Protein AF-A0A919N4X9-F1 (afdb_monomer)

Sequence (182 aa):
MKIGTPANYYVRAMFSGWDYPPEEAHLHEGCWTVDLNHGMTVAFIDGLDHLGPPWVEASLPPEEDGDLQDPDMVRLLTLLQSTYTVTPNDELAGGVDRFPLPWPTEDRVQGVVFYLTRAEFAPLLDDIKALSETNAGSVQSTVRRDEVLDHPVIRFIEERVLTSRWLTPRDAHVAGLSASGS

Organism: NCBI:txid1223317

Structure (mmCIF, N/CA/C/O backbone):
data_AF-A0A919N4X9-F1
#
_entry.id   AF-A0A919N4X9-F1
#
loop_
_atom_site.group_PDB
_atom_site.id
_atom_site.type_symbol
_atom_site.label_atom_id
_atom_site.label_alt_id
_atom_site.label_comp_id
_atom_site.label_asym_id
_atom_site.label_entity_id
_atom_site.label_seq_id
_atom_site.pdbx_PDB_ins_code
_atom_site.Cartn_x
_atom_site.Cartn_y
_atom_site.Cartn_z
_atom_site.occupancy
_atom_site.B_iso_or_equiv
_atom_site.auth_seq_id
_atom_site.auth_comp_id
_atom_site.auth_asym_id
_atom_site.auth_atom_id
_atom_site.pdbx_PDB_model_num
ATOM 1 N N . MET A 1 1 ? -6.056 5.811 31.343 1.00 34.28 1 MET A N 1
ATOM 2 C CA . MET A 1 1 ? -6.033 5.502 29.900 1.00 34.28 1 MET A CA 1
ATOM 3 C C . MET A 1 1 ? -7.367 5.952 29.325 1.00 34.28 1 MET A C 1
ATOM 5 O O . MET A 1 1 ? -8.376 5.335 29.636 1.00 34.28 1 MET A O 1
ATOM 9 N N . LYS A 1 2 ? -7.422 7.099 28.632 1.00 29.25 2 LYS A N 1
ATOM 10 C CA . LYS A 1 2 ? -8.646 7.496 27.922 1.00 29.25 2 LYS A CA 1
ATOM 11 C C . LYS A 1 2 ? -8.730 6.597 26.694 1.00 29.25 2 LYS A C 1
ATOM 13 O O . LYS A 1 2 ? -7.919 6.738 25.788 1.00 29.25 2 LYS A O 1
ATOM 18 N N . ILE A 1 3 ? -9.647 5.638 26.729 1.00 38.56 3 ILE A N 1
ATOM 19 C CA . ILE A 1 3 ? -10.015 4.834 25.567 1.00 38.56 3 ILE A CA 1
ATOM 20 C C . ILE A 1 3 ? -10.808 5.787 24.670 1.00 38.56 3 ILE A C 1
ATOM 22 O O . ILE A 1 3 ? -12.005 5.976 24.863 1.00 38.56 3 ILE A O 1
ATOM 26 N N . GLY A 1 4 ? -10.108 6.517 23.802 1.00 46.59 4 GLY A N 1
ATOM 27 C CA . GLY A 1 4 ? -10.765 7.225 22.711 1.00 46.59 4 GLY A CA 1
ATOM 28 C C . GLY A 1 4 ? -11.343 6.187 21.757 1.00 46.59 4 GLY A C 1
ATOM 29 O O . GLY A 1 4 ? -10.714 5.156 21.522 1.00 46.59 4 GLY A O 1
ATOM 30 N N . THR A 1 5 ? -12.542 6.429 21.236 1.00 56.00 5 THR A N 1
ATOM 31 C CA . THR A 1 5 ? -13.051 5.647 20.108 1.00 56.00 5 THR A CA 1
ATOM 32 C C . THR A 1 5 ? -12.058 5.808 18.952 1.00 56.00 5 THR A C 1
ATOM 34 O O . THR A 1 5 ? -11.724 6.955 18.636 1.00 56.00 5 THR A O 1
ATOM 37 N N . PRO A 1 6 ? -11.549 4.718 18.347 1.00 66.75 6 PRO A N 1
ATOM 38 C CA . PRO A 1 6 ? -10.706 4.823 17.162 1.00 66.75 6 PRO A CA 1
ATOM 39 C C . PRO A 1 6 ? -11.418 5.643 16.082 1.00 66.75 6 PRO A C 1
ATOM 41 O O . PRO A 1 6 ? -12.645 5.578 15.963 1.00 66.75 6 PRO A O 1
ATOM 44 N N . ALA A 1 7 ? -10.668 6.432 15.315 1.00 81.25 7 ALA A N 1
ATOM 45 C CA . ALA A 1 7 ? -11.245 7.247 14.255 1.00 81.25 7 ALA A CA 1
ATOM 46 C C . ALA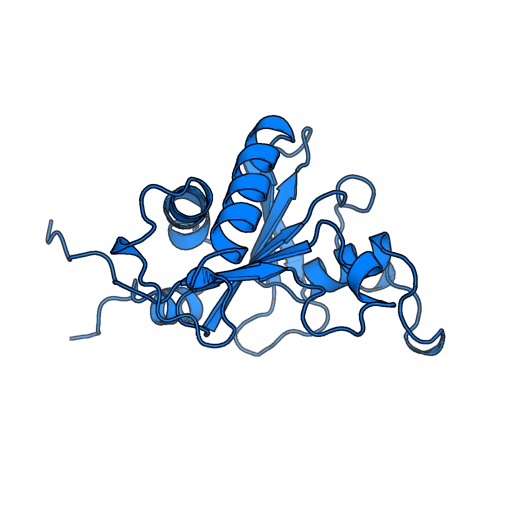 A 1 7 ? -11.994 6.377 13.237 1.00 81.25 7 ALA A C 1
ATOM 48 O O . ALA A 1 7 ? -11.464 5.376 12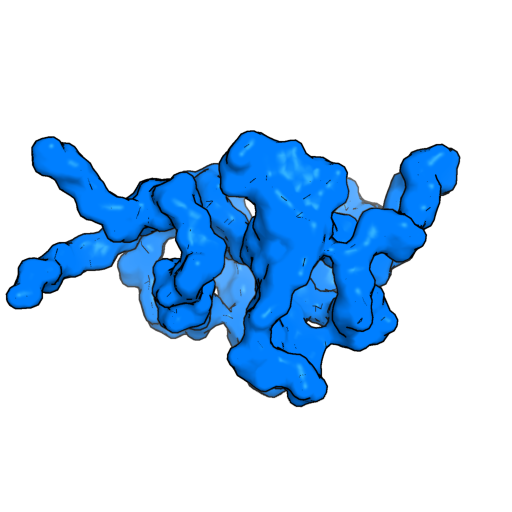.766 1.00 81.25 7 ALA A O 1
ATOM 49 N N . ASN A 1 8 ? -13.223 6.766 12.888 1.00 88.75 8 ASN A N 1
ATOM 50 C CA . ASN A 1 8 ? -14.034 6.044 11.910 1.00 88.75 8 ASN A CA 1
ATOM 51 C C . ASN A 1 8 ? -13.869 6.645 10.501 1.00 88.75 8 ASN A C 1
ATOM 53 O O . ASN A 1 8 ? -14.751 7.344 9.991 1.00 88.75 8 ASN A O 1
ATOM 57 N N . TYR A 1 9 ? -12.689 6.460 9.910 1.00 91.81 9 TYR A N 1
ATOM 58 C CA . TYR A 1 9 ? -12.355 6.968 8.575 1.00 91.81 9 TYR A CA 1
ATOM 59 C C . TYR A 1 9 ? -13.062 6.193 7.452 1.00 91.81 9 TYR A C 1
ATOM 61 O O . TYR A 1 9 ? -13.570 5.096 7.668 1.00 91.81 9 TYR A O 1
ATOM 69 N N . TYR A 1 10 ? -13.104 6.777 6.251 1.00 95.00 10 TYR A N 1
ATOM 70 C CA . TYR A 1 10 ? -13.549 6.072 5.046 1.00 95.00 10 TYR A CA 1
ATOM 71 C C . TYR A 1 10 ? -12.489 5.090 4.552 1.00 95.00 10 TYR A C 1
ATOM 73 O O . TYR A 1 10 ? -11.296 5.368 4.673 1.00 95.00 10 TYR A O 1
ATOM 81 N N . VAL A 1 11 ? -12.932 3.980 3.970 1.00 96.62 11 VAL A N 1
ATOM 82 C CA . VAL A 1 11 ? -12.086 2.943 3.379 1.00 96.62 11 VAL A CA 1
ATOM 83 C C . VAL A 1 11 ? -12.462 2.769 1.916 1.00 96.62 11 VAL A C 1
ATOM 85 O O . VAL A 1 11 ? -13.640 2.622 1.586 1.00 96.62 11 VAL A O 1
ATOM 88 N N . ARG A 1 12 ? -11.463 2.756 1.036 1.00 96.88 12 ARG A N 1
ATOM 89 C CA . ARG A 1 12 ? -11.630 2.405 -0.374 1.00 96.88 12 ARG A CA 1
ATOM 90 C C . ARG A 1 12 ? -10.595 1.359 -0.770 1.00 96.88 12 ARG A C 1
ATOM 92 O O . ARG A 1 12 ? -9.427 1.555 -0.477 1.00 96.88 12 ARG A O 1
ATOM 99 N N . ALA A 1 13 ? -11.007 0.272 -1.410 1.00 97.19 13 ALA A N 1
ATOM 100 C CA . ALA A 1 13 ? -10.132 -0.809 -1.862 1.00 97.19 13 ALA A CA 1
ATOM 101 C C . ALA A 1 13 ? -10.240 -0.930 -3.383 1.00 97.19 13 ALA A C 1
ATOM 103 O O . ALA A 1 13 ? -11.333 -1.172 -3.882 1.00 97.19 13 ALA A O 1
ATOM 104 N N . MET A 1 14 ? -9.152 -0.746 -4.132 1.00 95.56 14 MET A N 1
ATOM 105 C CA . MET A 1 14 ? -9.220 -0.718 -5.597 1.00 95.56 14 MET A CA 1
ATOM 106 C C . MET A 1 14 ? -8.100 -1.499 -6.265 1.00 95.56 14 MET A C 1
ATOM 108 O O . MET A 1 14 ? -6.985 -1.606 -5.753 1.00 95.56 14 MET A O 1
ATOM 112 N N . PHE A 1 15 ? -8.408 -1.983 -7.464 1.00 96.25 15 PHE A N 1
ATOM 113 C CA . PHE A 1 15 ? -7.410 -2.415 -8.425 1.00 96.25 15 PHE A CA 1
ATOM 114 C C . PHE A 1 15 ? -6.704 -1.195 -9.022 1.00 96.25 15 PHE A C 1
ATOM 116 O O . PHE A 1 15 ? -7.370 -0.281 -9.511 1.00 96.25 15 PHE A O 1
ATOM 123 N N . SER A 1 16 ? -5.369 -1.179 -9.029 1.00 92.94 16 SER A N 1
ATOM 124 C CA . SER A 1 16 ? -4.610 -0.035 -9.554 1.00 92.94 16 SER A CA 1
ATOM 125 C C . SER A 1 16 ? -4.788 0.178 -11.060 1.00 92.94 16 SER A C 1
ATOM 127 O O . SER A 1 16 ? -4.633 1.300 -11.528 1.00 92.94 16 SER A O 1
ATOM 129 N N . GLY A 1 17 ? -5.150 -0.864 -11.814 1.00 90.88 17 GLY A N 1
ATOM 130 C CA . GLY A 1 17 ? -5.421 -0.759 -13.251 1.00 90.88 17 GLY A CA 1
ATOM 131 C C . GLY A 1 17 ? -6.805 -0.203 -13.607 1.00 90.88 17 GLY A C 1
ATOM 132 O O . GLY A 1 17 ? -7.110 -0.095 -14.787 1.00 90.88 17 GLY A O 1
ATOM 133 N N . TRP A 1 18 ? -7.659 0.134 -12.629 1.00 87.81 18 TRP A N 1
ATOM 134 C CA . TRP A 1 18 ? -9.026 0.619 -12.885 1.00 87.81 18 TRP A CA 1
ATOM 135 C C . TRP A 1 18 ? -9.079 1.932 -13.685 1.00 87.81 18 TRP A C 1
ATOM 137 O O . TRP A 1 18 ? -9.999 2.129 -14.476 1.00 87.81 18 TRP A O 1
ATOM 147 N N . ASP A 1 19 ? -8.103 2.820 -13.485 1.00 85.88 19 ASP A N 1
ATOM 148 C CA . ASP A 1 19 ? -8.054 4.127 -14.157 1.00 85.88 19 ASP A CA 1
ATOM 149 C C . ASP A 1 19 ? -7.513 4.048 -15.597 1.00 85.88 19 ASP A C 1
ATOM 151 O O . ASP A 1 19 ? -7.511 5.053 -16.312 1.00 85.88 19 ASP A O 1
ATOM 155 N N . TYR A 1 20 ? -7.078 2.864 -16.035 1.00 88.25 20 TYR A N 1
ATOM 156 C CA . TYR A 1 20 ? -6.453 2.648 -17.336 1.00 88.25 20 TYR A CA 1
ATOM 157 C C . TYR A 1 20 ? -7.427 2.009 -18.333 1.00 88.25 20 TYR A C 1
ATOM 159 O O . TYR A 1 20 ? -8.359 1.296 -17.940 1.00 88.25 20 TYR A O 1
ATOM 167 N N . PRO A 1 21 ? -7.222 2.226 -19.645 1.00 89.44 21 PRO A N 1
ATOM 168 C CA . PRO A 1 21 ? -7.937 1.483 -20.672 1.00 89.44 21 PRO A CA 1
ATOM 169 C C . PRO A 1 21 ? -7.806 -0.040 -20.465 1.00 89.44 21 PRO A C 1
ATOM 171 O O . PRO A 1 21 ? -6.763 -0.505 -19.995 1.00 89.44 21 PRO A O 1
ATOM 174 N N . PRO A 1 22 ? -8.817 -0.855 -20.826 1.00 87.31 22 PRO A N 1
ATOM 175 C CA . PRO A 1 22 ? -8.770 -2.310 -20.642 1.00 87.31 22 PRO A CA 1
ATOM 176 C C . PRO A 1 22 ? -7.532 -2.988 -21.247 1.00 87.31 22 PRO A C 1
ATOM 178 O O . PRO A 1 22 ? -7.046 -3.982 -20.709 1.00 87.31 22 PRO A O 1
ATOM 181 N N . GLU A 1 23 ? -7.016 -2.452 -22.352 1.00 88.19 23 GLU A N 1
ATOM 182 C CA . GLU A 1 23 ? -5.792 -2.897 -23.016 1.00 88.19 23 GLU A CA 1
ATOM 183 C C . GLU A 1 23 ? -4.519 -2.681 -22.191 1.00 88.19 23 GLU A C 1
ATOM 185 O O . GLU A 1 23 ? -3.558 -3.404 -22.411 1.00 88.19 23 GLU A O 1
ATOM 190 N N . GLU A 1 24 ? -4.511 -1.768 -21.220 1.00 90.75 24 GLU A N 1
ATOM 191 C CA . GLU A 1 24 ? -3.367 -1.456 -20.347 1.00 90.75 24 GLU A CA 1
ATOM 192 C C . GLU A 1 24 ? -3.585 -1.945 -18.912 1.00 90.75 24 GLU A C 1
ATOM 194 O O . GLU A 1 24 ? -2.628 -2.248 -18.204 1.00 90.75 24 GLU A O 1
ATOM 199 N N . ALA A 1 25 ? -4.842 -2.107 -18.490 1.00 91.88 25 ALA A N 1
ATOM 200 C CA . ALA A 1 25 ? -5.205 -2.535 -17.141 1.00 91.88 25 ALA A CA 1
ATOM 201 C C . ALA A 1 25 ? -4.491 -3.830 -16.704 1.00 91.88 25 ALA A C 1
ATOM 203 O O . ALA A 1 25 ? -4.120 -3.966 -15.539 1.00 91.88 25 ALA A O 1
ATOM 204 N N . HIS A 1 26 ? -4.241 -4.756 -17.637 1.00 93.25 26 HIS A N 1
ATOM 205 C CA . HIS A 1 26 ? -3.529 -6.013 -17.376 1.00 93.25 26 HIS A CA 1
ATOM 206 C C . HIS A 1 26 ? -2.075 -5.818 -16.898 1.00 93.25 26 HIS A C 1
ATOM 208 O O . HIS A 1 26 ? -1.543 -6.661 -16.180 1.00 93.25 26 HIS A O 1
ATOM 214 N N . LEU A 1 27 ? -1.431 -4.695 -17.235 1.00 94.12 27 LEU A N 1
ATOM 215 C CA . LEU A 1 27 ? -0.070 -4.380 -16.788 1.00 94.12 27 LEU A CA 1
ATOM 216 C C . LEU A 1 27 ? -0.005 -4.117 -15.276 1.00 94.12 27 LEU A C 1
ATOM 218 O O . LEU A 1 27 ? 1.041 -4.293 -14.657 1.00 94.12 27 LEU A O 1
ATOM 222 N N . HIS A 1 28 ? -1.133 -3.744 -14.669 1.00 94.69 28 HIS A N 1
ATOM 223 C CA . HIS A 1 28 ? -1.255 -3.490 -13.234 1.00 94.69 28 HIS A CA 1
ATOM 224 C C . HIS A 1 28 ? -1.672 -4.733 -12.439 1.00 94.69 28 HIS A C 1
ATOM 226 O O . HIS A 1 28 ? -1.932 -4.629 -11.240 1.00 94.69 28 HIS A O 1
ATOM 232 N N . GLU A 1 29 ? -1.762 -5.914 -13.062 1.00 93.38 29 GLU A N 1
ATOM 233 C CA . GLU A 1 29 ? -2.095 -7.152 -12.357 1.00 93.38 29 GLU A CA 1
ATOM 234 C C . GLU A 1 29 ? -1.169 -7.382 -11.152 1.00 93.38 29 GLU A C 1
ATOM 236 O O . GLU A 1 29 ? 0.059 -7.380 -11.256 1.00 93.38 29 GLU A O 1
ATOM 241 N N . GLY A 1 30 ? -1.776 -7.596 -9.984 1.00 93.50 30 GLY A N 1
ATOM 242 C CA . GLY A 1 30 ? -1.053 -7.736 -8.718 1.00 93.50 30 GLY A CA 1
ATOM 243 C C . GLY A 1 30 ? -0.820 -6.423 -7.966 1.00 93.50 30 GLY A C 1
ATOM 244 O O . GLY A 1 30 ? -0.372 -6.490 -6.826 1.00 93.50 30 GLY A O 1
ATOM 245 N N . CYS A 1 31 ? -1.183 -5.266 -8.532 1.00 97.38 31 CYS A N 1
ATOM 246 C CA . CYS A 1 31 ? -1.188 -3.971 -7.849 1.00 97.38 31 CYS A CA 1
ATOM 247 C C . CYS A 1 31 ? -2.593 -3.614 -7.355 1.00 97.38 31 CYS A C 1
ATOM 249 O O . CYS A 1 31 ? -3.535 -3.441 -8.136 1.00 97.38 31 CYS A O 1
ATOM 251 N N . TRP A 1 32 ? -2.719 -3.477 -6.041 1.00 98.12 32 TRP A N 1
ATOM 252 C CA . TRP A 1 32 ? -3.953 -3.089 -5.373 1.00 98.12 32 TRP A CA 1
ATOM 253 C C . TRP A 1 32 ? -3.682 -1.992 -4.359 1.00 98.12 32 TRP A C 1
ATOM 255 O O . TRP A 1 32 ? -2.583 -1.886 -3.816 1.00 98.12 32 TRP A O 1
ATOM 265 N N . THR A 1 33 ? -4.688 -1.181 -4.065 1.00 97.62 33 THR A N 1
ATOM 266 C CA . THR A 1 33 ? -4.574 -0.109 -3.080 1.00 97.62 33 THR A CA 1
ATOM 267 C C . THR A 1 33 ? -5.708 -0.154 -2.077 1.00 97.62 33 THR A C 1
ATOM 269 O O . THR A 1 33 ? -6.843 -0.511 -2.394 1.00 97.62 33 THR A O 1
ATOM 272 N N . VAL A 1 34 ? -5.387 0.247 -0.849 1.00 97.69 34 VAL A N 1
ATOM 273 C CA . VAL A 1 34 ? -6.370 0.595 0.172 1.00 97.69 34 VAL A CA 1
ATOM 274 C C . VAL A 1 34 ? -6.156 2.052 0.566 1.00 97.69 34 VAL A C 1
ATOM 276 O O . VAL A 1 34 ? -5.120 2.405 1.133 1.00 97.69 34 VAL A O 1
ATOM 279 N N . ASP A 1 35 ? -7.142 2.895 0.276 1.00 95.69 35 ASP A N 1
ATOM 280 C CA . ASP A 1 35 ? -7.157 4.298 0.667 1.00 95.69 35 ASP A CA 1
ATOM 281 C C . ASP A 1 35 ? -7.927 4.488 1.970 1.00 95.69 35 ASP A C 1
ATOM 283 O O . ASP A 1 35 ? -9.072 4.053 2.121 1.00 95.69 35 ASP A O 1
ATOM 287 N N . LEU A 1 36 ? -7.312 5.216 2.895 1.00 94.69 36 LEU A N 1
ATOM 288 C CA . LEU A 1 36 ? -7.900 5.646 4.151 1.00 94.69 36 LEU A CA 1
ATOM 289 C C . LEU A 1 36 ? -8.201 7.142 4.075 1.00 94.69 36 LEU A C 1
ATOM 291 O O . LEU A 1 36 ? -7.321 7.970 3.812 1.00 94.69 36 LEU A O 1
ATOM 295 N N . ASN A 1 37 ? -9.466 7.488 4.309 1.00 92.06 37 ASN A N 1
ATOM 296 C CA . ASN A 1 37 ? -9.982 8.857 4.307 1.00 92.06 37 ASN A CA 1
ATOM 297 C C . ASN A 1 37 ? -9.589 9.679 3.059 1.00 92.06 37 ASN A C 1
ATOM 299 O O . ASN A 1 37 ? -9.420 10.894 3.145 1.00 92.06 37 ASN A O 1
ATOM 303 N N . HIS A 1 38 ? -9.395 9.009 1.915 1.00 84.69 38 HIS A N 1
ATOM 304 C CA . HIS A 1 38 ? -8.963 9.590 0.634 1.00 84.69 38 HIS A CA 1
ATOM 305 C C . HIS A 1 38 ? -7.636 10.376 0.661 1.00 84.69 38 HIS A C 1
ATOM 307 O O . HIS A 1 38 ? -7.368 11.145 -0.260 1.00 84.69 38 HIS A O 1
ATOM 313 N N . GLY A 1 39 ? -6.809 10.227 1.702 1.00 85.94 39 GLY A N 1
ATOM 314 C CA . GLY A 1 39 ? -5.557 10.987 1.835 1.00 85.94 39 GLY A CA 1
ATOM 315 C C . GLY A 1 39 ? -4.316 10.143 2.126 1.00 85.94 39 GLY A C 1
ATOM 316 O O . GLY A 1 39 ? -3.195 10.595 1.873 1.00 85.94 39 GLY A O 1
ATOM 317 N N . MET A 1 40 ? -4.509 8.929 2.641 1.00 92.38 40 MET A N 1
ATOM 318 C CA . MET A 1 40 ? -3.449 7.962 2.898 1.00 92.38 40 MET A CA 1
ATOM 319 C C . MET A 1 40 ? -3.734 6.712 2.077 1.00 92.38 40 MET A C 1
ATOM 321 O O . MET A 1 40 ? -4.817 6.152 2.187 1.00 92.38 40 MET A O 1
ATOM 325 N N . THR A 1 41 ? -2.753 6.261 1.306 1.00 95.12 41 THR A N 1
ATOM 326 C CA . THR A 1 41 ? -2.863 5.066 0.466 1.00 95.12 41 THR A CA 1
ATOM 327 C C . THR A 1 41 ? -1.828 4.048 0.912 1.00 95.12 41 THR A C 1
ATOM 329 O O . THR A 1 41 ? -0.666 4.396 1.137 1.00 95.12 41 THR A O 1
ATOM 332 N N . VAL A 1 42 ? -2.258 2.796 1.044 1.00 98.19 42 VAL A N 1
ATOM 333 C CA . VAL A 1 42 ? -1.386 1.637 1.242 1.00 98.19 42 VAL A CA 1
ATOM 334 C C . VAL A 1 42 ? -1.468 0.779 -0.013 1.00 98.19 42 VAL A C 1
ATOM 336 O O . VAL A 1 42 ? -2.541 0.271 -0.340 1.00 98.19 42 VAL A O 1
ATOM 339 N N . ALA A 1 43 ? -0.351 0.636 -0.720 1.00 98.38 43 ALA A N 1
ATOM 340 C CA . ALA A 1 43 ? -0.253 -0.235 -1.882 1.00 98.38 43 ALA A CA 1
ATOM 341 C C . ALA A 1 43 ? 0.074 -1.668 -1.449 1.00 98.38 43 ALA A C 1
ATOM 343 O O . ALA A 1 43 ? 0.923 -1.889 -0.588 1.00 98.38 43 ALA A O 1
ATOM 344 N N . PHE A 1 44 ? -0.583 -2.641 -2.064 1.00 98.56 44 PHE A N 1
ATOM 345 C CA . PHE A 1 44 ? -0.323 -4.068 -1.938 1.00 98.56 44 PHE A CA 1
ATOM 346 C C . PHE A 1 44 ? 0.106 -4.557 -3.312 1.00 98.56 44 PHE A C 1
ATOM 348 O O . PHE A 1 44 ? -0.688 -4.534 -4.252 1.00 98.56 44 PHE A O 1
ATOM 355 N N . ILE A 1 45 ? 1.373 -4.939 -3.431 1.00 98.19 45 ILE A N 1
ATOM 356 C CA . ILE A 1 45 ? 1.986 -5.266 -4.716 1.00 98.19 45 ILE A CA 1
ATOM 357 C C . ILE A 1 45 ? 2.577 -6.668 -4.620 1.00 98.19 45 ILE A C 1
ATOM 359 O O . ILE A 1 45 ? 3.428 -6.920 -3.771 1.00 98.19 45 ILE A O 1
ATOM 363 N N . ASP A 1 46 ? 2.111 -7.579 -5.469 1.00 97.19 46 ASP A N 1
ATOM 364 C CA . ASP A 1 46 ? 2.715 -8.905 -5.636 1.00 97.19 46 ASP A CA 1
ATOM 365 C C . ASP A 1 46 ? 3.827 -8.871 -6.696 1.00 97.19 46 ASP A C 1
ATOM 367 O O . ASP A 1 46 ? 3.777 -8.071 -7.628 1.00 97.19 46 ASP A O 1
ATOM 371 N N . GLY A 1 47 ? 4.808 -9.767 -6.578 1.00 93.06 47 GLY A N 1
ATOM 372 C CA . GLY A 1 47 ? 5.835 -9.981 -7.604 1.00 93.06 47 GLY A CA 1
ATOM 373 C C . GLY A 1 47 ? 6.916 -8.899 -7.693 1.00 93.06 47 GLY A C 1
ATOM 374 O O . GLY A 1 47 ? 7.371 -8.595 -8.788 1.00 93.06 47 GLY A O 1
ATOM 375 N N . LEU A 1 48 ? 7.320 -8.298 -6.570 1.00 92.62 48 LEU A N 1
ATOM 376 C CA . LEU A 1 48 ? 8.457 -7.360 -6.516 1.00 92.62 48 LEU A CA 1
ATOM 377 C C . LEU A 1 48 ? 9.760 -7.991 -6.007 1.00 92.62 48 LEU A C 1
ATOM 379 O O . LEU A 1 48 ? 10.801 -7.335 -6.011 1.00 92.62 48 LEU A O 1
ATOM 383 N N . ASP A 1 49 ? 9.721 -9.235 -5.536 1.00 90.25 49 ASP A N 1
ATOM 384 C CA . ASP A 1 49 ? 10.827 -9.891 -4.836 1.00 90.25 49 ASP A CA 1
ATOM 385 C C . ASP A 1 49 ? 12.089 -10.067 -5.691 1.00 90.25 49 ASP A C 1
ATOM 387 O O . ASP A 1 49 ? 13.189 -10.110 -5.146 1.00 90.25 49 ASP A O 1
ATOM 391 N N . HIS A 1 50 ? 11.961 -10.104 -7.019 1.00 90.06 50 HIS A N 1
ATOM 392 C CA . HIS A 1 50 ? 13.099 -10.157 -7.944 1.00 90.06 50 HIS A CA 1
ATOM 393 C C . HIS A 1 50 ? 13.629 -8.784 -8.383 1.00 90.06 50 HIS A C 1
ATOM 395 O O . HIS A 1 50 ? 14.709 -8.725 -8.969 1.00 90.06 50 HIS A O 1
ATOM 401 N N . LEU A 1 51 ? 12.905 -7.691 -8.115 1.00 91.00 51 LEU A N 1
ATOM 402 C CA . LEU A 1 51 ? 13.276 -6.330 -8.537 1.00 91.00 51 LEU A CA 1
ATOM 403 C C . LEU A 1 51 ? 14.029 -5.539 -7.462 1.00 91.00 51 LEU A C 1
ATOM 405 O O . LEU A 1 51 ? 14.574 -4.472 -7.747 1.00 91.00 51 LEU A O 1
ATOM 409 N N . GLY A 1 52 ? 14.072 -6.036 -6.229 1.00 87.12 52 GLY A N 1
ATOM 410 C CA . GLY A 1 52 ? 14.788 -5.382 -5.147 1.00 87.12 52 GLY A CA 1
ATOM 411 C C . GLY A 1 52 ? 14.566 -6.034 -3.781 1.00 87.12 52 GLY A C 1
ATOM 412 O O . GLY A 1 52 ? 13.962 -7.104 -3.690 1.00 87.12 52 GLY A O 1
ATOM 413 N N . PRO A 1 53 ? 15.047 -5.387 -2.701 1.00 90.94 53 PRO A N 1
ATOM 414 C CA . PRO A 1 53 ? 15.759 -4.0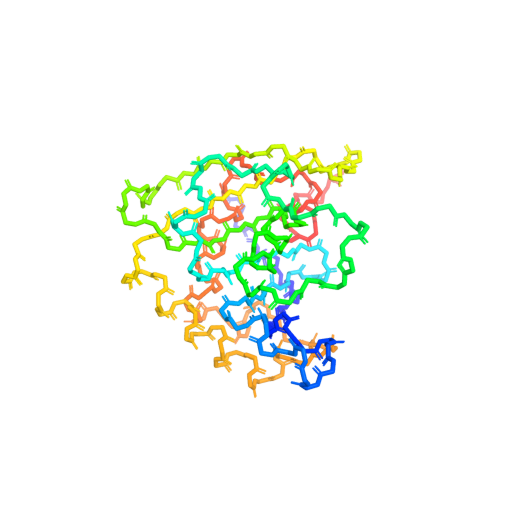99 -2.688 1.00 90.94 53 PRO A CA 1
ATOM 415 C C . PRO A 1 53 ? 17.144 -4.147 -3.384 1.00 90.94 53 PRO A C 1
ATOM 417 O O . PRO A 1 53 ? 17.729 -5.225 -3.487 1.00 90.94 53 PRO A O 1
ATOM 420 N N . PRO A 1 54 ? 17.718 -3.001 -3.825 1.00 92.00 54 PRO A N 1
ATOM 421 C CA . PRO A 1 54 ? 17.268 -1.624 -3.587 1.00 92.00 54 PRO A CA 1
ATOM 422 C C . PRO A 1 54 ? 16.188 -1.130 -4.565 1.00 92.00 54 PRO A C 1
ATOM 424 O O . PRO A 1 54 ? 16.268 -1.361 -5.765 1.00 92.00 54 PRO A O 1
ATOM 427 N N . TRP A 1 55 ? 15.222 -0.367 -4.044 1.00 93.69 55 TRP A N 1
ATOM 428 C CA . TRP A 1 55 ? 14.172 0.296 -4.828 1.00 93.69 55 TRP A CA 1
ATOM 429 C C . TRP A 1 55 ? 14.669 1.661 -5.315 1.00 93.69 55 TRP A C 1
ATOM 431 O O . TRP A 1 55 ? 14.836 2.577 -4.507 1.00 93.69 55 TRP A O 1
ATOM 441 N N . VAL A 1 56 ? 14.956 1.795 -6.611 1.00 91.88 56 VAL A N 1
ATOM 442 C CA . VAL A 1 56 ? 15.533 3.020 -7.186 1.00 91.88 56 VAL A CA 1
ATOM 443 C C . VAL A 1 56 ? 14.919 3.354 -8.542 1.00 91.88 56 VAL A C 1
ATOM 445 O O . VAL A 1 56 ? 14.645 2.464 -9.339 1.00 91.88 56 VAL A O 1
ATOM 448 N N . GLU A 1 57 ? 14.766 4.651 -8.819 1.00 91.62 57 GLU A N 1
ATOM 449 C CA . GLU A 1 57 ? 14.287 5.174 -10.111 1.00 91.62 57 GLU A CA 1
ATOM 450 C C . GLU A 1 57 ? 15.150 4.709 -11.284 1.00 91.62 57 GLU A C 1
ATOM 452 O O . GLU A 1 57 ? 14.631 4.416 -12.348 1.00 91.62 57 GLU A O 1
ATOM 457 N N . ALA A 1 58 ? 16.462 4.569 -11.075 1.00 91.00 58 ALA A N 1
ATOM 458 C CA . ALA A 1 58 ? 17.395 4.138 -12.117 1.00 91.00 58 ALA A CA 1
ATOM 459 C C . ALA A 1 58 ? 17.143 2.705 -12.630 1.00 91.00 58 ALA A C 1
ATOM 461 O O . ALA A 1 58 ? 17.759 2.302 -13.614 1.00 91.00 58 ALA A O 1
ATOM 462 N N . SER A 1 59 ? 16.284 1.935 -11.953 1.00 90.31 59 SER A N 1
ATOM 463 C CA . SER A 1 59 ? 15.822 0.624 -12.415 1.00 90.31 59 SER A CA 1
ATOM 464 C C . SER A 1 59 ? 14.619 0.712 -13.364 1.00 90.31 59 SER A C 1
ATOM 466 O O . SER A 1 59 ? 14.269 -0.301 -13.959 1.00 90.31 59 SER A O 1
ATOM 468 N N . LEU A 1 60 ? 13.986 1.883 -13.505 1.00 90.31 60 LEU A N 1
ATOM 469 C CA . LEU A 1 60 ? 12.950 2.131 -14.508 1.00 90.31 60 LEU A CA 1
ATOM 470 C C . LEU A 1 60 ? 13.589 2.443 -15.871 1.00 90.31 60 LEU A C 1
ATOM 472 O O . LEU A 1 60 ? 14.690 3.006 -15.920 1.00 90.31 60 LEU A O 1
ATOM 476 N N . PRO A 1 61 ? 12.918 2.109 -16.988 1.00 86.75 61 PRO A N 1
ATOM 477 C CA . PRO A 1 61 ? 13.353 2.568 -18.299 1.00 86.75 61 PRO A CA 1
ATOM 478 C C . PRO A 1 61 ? 13.283 4.107 -18.383 1.00 86.75 61 PRO A C 1
ATOM 480 O O . PRO A 1 61 ? 12.462 4.724 -17.697 1.00 86.75 61 PRO A O 1
ATOM 483 N N . PRO A 1 62 ? 14.132 4.741 -19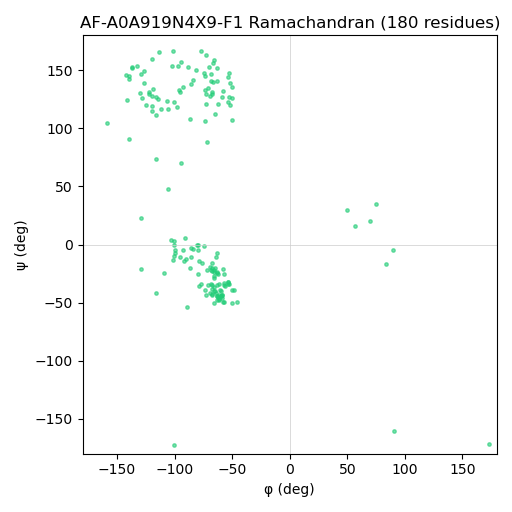.210 1.00 83.19 62 PRO A N 1
ATOM 484 C CA . PRO A 1 62 ? 14.039 6.169 -19.499 1.00 83.19 62 PRO A CA 1
ATOM 485 C C . PRO A 1 62 ? 12.627 6.582 -19.938 1.00 83.19 62 PRO A C 1
ATOM 487 O O . PRO A 1 62 ? 12.020 5.912 -20.766 1.00 83.19 62 PRO A O 1
ATOM 490 N N . GLU A 1 63 ? 12.136 7.732 -19.464 1.00 75.19 63 GLU A N 1
ATOM 491 C CA . GLU A 1 63 ? 10.817 8.268 -19.864 1.00 75.19 63 GLU A CA 1
ATOM 492 C C . GLU A 1 63 ? 10.687 8.474 -21.388 1.00 75.19 63 GLU A C 1
ATOM 494 O O . GLU A 1 63 ? 9.589 8.443 -21.940 1.00 75.19 63 GLU A O 1
ATOM 499 N N . GLU A 1 64 ? 11.812 8.669 -22.085 1.00 75.12 64 GLU A N 1
ATOM 500 C CA . GLU A 1 64 ? 11.866 8.842 -23.542 1.00 75.12 64 GLU A CA 1
ATOM 501 C C . GLU A 1 64 ? 11.488 7.568 -24.324 1.00 75.12 64 GLU A C 1
ATOM 503 O O . GLU A 1 64 ? 11.167 7.664 -25.511 1.00 75.12 64 GLU A O 1
ATOM 508 N N . ASP A 1 65 ? 11.478 6.398 -23.673 1.00 74.19 65 ASP A N 1
ATOM 509 C CA . ASP A 1 65 ? 11.153 5.108 -24.295 1.00 74.19 65 ASP A CA 1
ATOM 510 C C . ASP A 1 65 ? 9.633 4.871 -24.450 1.00 74.19 65 ASP A C 1
ATOM 512 O O . ASP A 1 65 ? 9.218 3.867 -25.036 1.00 74.19 65 ASP A O 1
ATOM 516 N N . GLY A 1 66 ? 8.799 5.823 -24.009 1.00 73.62 66 GLY A N 1
ATOM 517 C CA . GLY A 1 66 ? 7.341 5.788 -24.144 1.00 73.62 66 GLY A CA 1
ATOM 518 C C . GLY A 1 66 ? 6.627 5.135 -22.958 1.00 73.62 66 GLY A C 1
ATOM 519 O O . GLY A 1 66 ? 7.168 5.048 -21.857 1.00 73.62 66 GLY A O 1
ATOM 520 N N . ASP A 1 67 ? 5.377 4.714 -23.175 1.00 77.88 67 ASP A N 1
ATOM 521 C CA . ASP A 1 67 ? 4.540 4.130 -22.121 1.00 77.88 67 ASP A CA 1
ATOM 522 C C . ASP A 1 67 ? 5.136 2.816 -21.591 1.00 77.88 67 ASP A C 1
ATOM 524 O O . ASP A 1 67 ? 5.621 1.980 -22.359 1.00 77.88 67 ASP A O 1
ATOM 528 N N . LEU A 1 68 ? 5.061 2.597 -20.275 1.00 85.19 68 LEU A N 1
ATOM 529 C CA . LEU A 1 68 ? 5.524 1.356 -19.652 1.00 85.19 68 LEU A CA 1
ATOM 530 C C . LEU A 1 68 ? 4.666 0.175 -20.118 1.00 85.19 68 LEU A C 1
ATOM 532 O O . LEU A 1 68 ? 3.505 0.073 -19.748 1.00 85.19 68 LEU A O 1
ATOM 536 N N . GLN A 1 69 ? 5.258 -0.737 -20.892 1.00 89.31 69 GLN A N 1
ATOM 537 C CA . GLN A 1 69 ? 4.604 -1.962 -21.386 1.00 89.31 69 GLN A CA 1
ATOM 538 C C . GLN A 1 69 ? 5.034 -3.229 -20.624 1.00 89.31 69 GLN A C 1
ATOM 540 O O . GLN A 1 69 ? 4.652 -4.339 -20.993 1.00 89.31 69 GLN A O 1
ATOM 545 N N . ASP A 1 70 ? 5.858 -3.081 -19.585 1.00 92.06 70 ASP A N 1
ATOM 546 C CA . ASP A 1 70 ? 6.333 -4.182 -18.748 1.00 92.06 70 ASP A CA 1
ATOM 547 C C . ASP A 1 70 ? 5.609 -4.159 -17.387 1.00 92.06 70 ASP A C 1
ATOM 549 O O . ASP 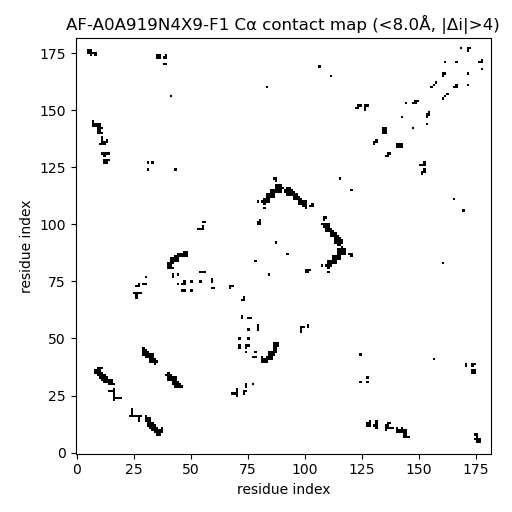A 1 70 ? 5.789 -3.196 -16.629 1.00 92.06 70 ASP A O 1
ATOM 553 N N . PRO A 1 71 ? 4.822 -5.200 -17.040 1.00 94.38 71 PRO A N 1
ATOM 554 C CA . PRO A 1 71 ? 4.155 -5.302 -15.743 1.00 94.38 71 PRO A CA 1
ATOM 555 C C . PRO A 1 71 ? 5.101 -5.159 -14.545 1.00 94.38 71 PRO A C 1
ATOM 557 O O . PRO A 1 71 ? 4.727 -4.587 -13.522 1.00 94.38 71 PRO A O 1
ATOM 560 N N . ASP A 1 72 ? 6.341 -5.639 -14.655 1.00 94.12 72 ASP A N 1
ATOM 561 C CA . ASP A 1 72 ? 7.324 -5.529 -13.577 1.00 94.12 72 ASP A CA 1
ATOM 562 C C . ASP A 1 72 ? 7.742 -4.072 -13.353 1.00 94.12 72 ASP A C 1
ATOM 564 O O . ASP A 1 72 ? 7.855 -3.613 -12.212 1.00 94.12 72 ASP A O 1
ATOM 568 N N . MET A 1 73 ? 7.888 -3.302 -14.432 1.00 94.38 73 MET A N 1
ATOM 569 C CA . MET A 1 73 ? 8.187 -1.872 -14.341 1.00 94.38 73 MET A CA 1
ATOM 570 C C . MET A 1 73 ? 6.994 -1.077 -13.821 1.00 94.38 73 MET A C 1
ATOM 572 O O . MET A 1 73 ? 7.179 -0.143 -13.045 1.00 94.38 73 MET A O 1
ATOM 576 N N . VAL A 1 74 ? 5.768 -1.478 -14.163 1.00 94.62 74 VAL A N 1
ATOM 577 C CA . VAL A 1 74 ? 4.547 -0.883 -13.603 1.00 94.62 74 VAL A CA 1
ATOM 578 C C . VAL A 1 74 ? 4.445 -1.133 -12.096 1.00 94.62 74 VAL A C 1
ATOM 580 O O . VAL A 1 74 ? 4.127 -0.211 -11.337 1.00 94.62 74 VAL A O 1
ATOM 583 N N . ARG A 1 75 ? 4.768 -2.342 -11.624 1.00 96.25 75 ARG A N 1
ATOM 584 C CA . ARG A 1 75 ? 4.837 -2.660 -10.186 1.00 96.25 75 ARG A CA 1
ATOM 585 C C . ARG A 1 75 ? 5.894 -1.822 -9.476 1.00 96.25 75 ARG A C 1
ATOM 587 O O . ARG A 1 75 ? 5.608 -1.238 -8.429 1.00 96.25 75 ARG A O 1
ATOM 594 N N . LEU A 1 76 ? 7.094 -1.721 -10.051 1.00 95.88 76 LEU A N 1
ATOM 595 C CA . LEU A 1 76 ? 8.166 -0.898 -9.496 1.00 95.88 76 LEU A CA 1
ATOM 596 C C . LEU A 1 76 ? 7.770 0.584 -9.451 1.00 95.88 76 LEU A C 1
ATOM 598 O O . LEU A 1 76 ? 7.945 1.223 -8.416 1.00 95.88 76 LEU A O 1
ATOM 602 N N . LEU A 1 77 ? 7.182 1.121 -10.524 1.00 95.00 77 LEU A N 1
ATOM 603 C CA . LEU A 1 77 ? 6.682 2.495 -10.559 1.00 95.00 77 LEU A CA 1
ATOM 604 C C . LEU A 1 77 ? 5.615 2.722 -9.479 1.00 95.00 77 LEU A C 1
ATOM 606 O O . LEU A 1 77 ? 5.687 3.703 -8.741 1.00 95.00 77 LEU A O 1
ATOM 610 N N . THR A 1 78 ? 4.675 1.783 -9.330 1.00 95.44 78 THR A N 1
ATOM 611 C CA . THR A 1 78 ? 3.631 1.836 -8.294 1.00 95.44 78 THR A CA 1
ATOM 612 C C . THR A 1 78 ? 4.253 1.887 -6.895 1.00 95.44 78 THR A C 1
ATOM 614 O O . THR A 1 78 ? 3.838 2.702 -6.067 1.00 95.44 78 THR A O 1
ATOM 617 N N . LEU A 1 79 ? 5.287 1.079 -6.627 1.00 96.31 79 LEU A N 1
ATOM 618 C CA . LEU A 1 79 ? 6.041 1.145 -5.372 1.00 96.31 79 LEU A CA 1
ATOM 619 C C . LEU A 1 79 ? 6.709 2.513 -5.199 1.00 96.31 79 LEU A C 1
ATOM 621 O O . LEU A 1 79 ? 6.583 3.108 -4.133 1.00 96.31 79 LEU A O 1
ATOM 625 N N . LEU A 1 80 ? 7.391 3.021 -6.228 1.00 95.69 80 LEU A N 1
ATOM 626 C CA . LEU A 1 80 ? 8.146 4.278 -6.171 1.00 95.69 80 LEU A CA 1
ATOM 627 C C . LEU A 1 80 ? 7.259 5.522 -6.005 1.00 95.69 80 LEU A C 1
ATOM 629 O O . LEU A 1 80 ? 7.743 6.555 -5.548 1.00 95.69 80 LEU A O 1
ATOM 633 N N . GLN A 1 81 ? 5.971 5.421 -6.333 1.00 93.88 81 GLN A N 1
ATOM 634 C CA . GLN A 1 81 ? 4.965 6.463 -6.107 1.00 93.88 81 GLN A CA 1
ATOM 635 C C . GLN A 1 81 ? 4.238 6.319 -4.758 1.00 93.88 81 GLN A C 1
ATOM 637 O O . GLN A 1 81 ? 3.573 7.254 -4.301 1.00 93.88 81 GLN A O 1
ATOM 642 N N . SER A 1 82 ? 4.356 5.166 -4.097 1.00 94.31 82 SER A N 1
ATOM 643 C CA . SER A 1 82 ? 3.605 4.845 -2.884 1.00 94.31 82 SER A CA 1
ATOM 644 C C . SER A 1 82 ? 4.367 5.218 -1.614 1.00 94.31 82 SER A C 1
ATOM 646 O O . SER A 1 82 ? 5.549 4.925 -1.446 1.00 94.31 82 SER A O 1
ATOM 648 N N . THR A 1 83 ? 3.671 5.843 -0.660 1.00 95.00 83 THR A N 1
ATOM 649 C CA . THR A 1 83 ? 4.253 6.156 0.660 1.00 95.00 83 THR A CA 1
ATOM 650 C C . THR A 1 83 ? 4.385 4.906 1.529 1.00 95.00 83 THR A C 1
ATOM 652 O O . THR A 1 83 ? 5.387 4.743 2.223 1.00 95.00 83 THR A O 1
ATOM 655 N N . TYR A 1 84 ? 3.397 4.011 1.469 1.00 97.81 84 TYR A N 1
ATOM 656 C CA . TYR A 1 84 ? 3.399 2.738 2.182 1.00 97.81 84 TYR A CA 1
ATOM 657 C C . TYR A 1 84 ? 3.090 1.617 1.198 1.00 97.81 84 TYR A C 1
ATOM 659 O O . TYR A 1 84 ? 2.053 1.645 0.536 1.00 97.81 84 TYR A O 1
ATOM 667 N N . THR A 1 85 ? 3.966 0.623 1.156 1.00 98.38 85 THR A N 1
ATOM 668 C CA . THR A 1 85 ? 3.839 -0.547 0.291 1.00 98.38 85 THR A CA 1
ATOM 669 C C . THR A 1 85 ? 3.942 -1.813 1.124 1.00 98.38 85 THR A C 1
ATOM 671 O O . THR A 1 85 ? 4.774 -1.914 2.024 1.00 98.38 85 THR A O 1
ATOM 674 N N . VAL A 1 86 ? 3.109 -2.795 0.820 1.00 98.56 86 VAL A N 1
ATOM 675 C CA . VAL A 1 86 ? 3.144 -4.145 1.373 1.00 98.56 86 VAL A CA 1
ATOM 676 C C . VAL A 1 86 ? 3.440 -5.084 0.217 1.00 98.56 86 VAL A C 1
ATOM 678 O O . VAL A 1 86 ? 2.756 -5.038 -0.803 1.00 98.56 86 VAL A O 1
ATOM 681 N N . THR A 1 87 ? 4.460 -5.921 0.364 1.00 98.19 87 THR A N 1
ATOM 682 C CA . THR A 1 87 ? 4.872 -6.863 -0.684 1.00 98.19 87 THR A CA 1
ATOM 683 C C . THR A 1 87 ? 5.302 -8.186 -0.062 1.00 98.19 87 THR A C 1
ATOM 685 O O . THR A 1 87 ? 5.884 -8.187 1.032 1.00 98.19 87 THR A O 1
ATOM 688 N N . PRO A 1 88 ? 5.055 -9.327 -0.725 1.00 97.88 88 PRO A N 1
ATOM 689 C CA . PRO A 1 88 ? 5.655 -10.575 -0.307 1.00 97.88 88 PRO A CA 1
ATOM 690 C C . PRO A 1 88 ? 7.160 -10.569 -0.605 1.00 97.88 88 PRO A C 1
ATOM 692 O O . PRO A 1 88 ? 7.591 -10.168 -1.684 1.00 97.88 88 PRO A O 1
ATOM 695 N N . ASN A 1 89 ? 7.954 -11.016 0.361 1.00 97.75 89 ASN A N 1
ATOM 696 C CA . ASN A 1 89 ? 9.362 -11.367 0.225 1.00 97.75 89 ASN A CA 1
ATOM 697 C C . ASN A 1 89 ? 9.707 -12.305 1.393 1.00 97.75 89 ASN A C 1
ATOM 699 O O . ASN A 1 89 ? 9.812 -11.855 2.534 1.00 97.75 89 ASN A O 1
ATOM 703 N N . ASP A 1 90 ? 9.848 -13.607 1.126 1.00 96.69 90 ASP A N 1
ATOM 704 C CA . ASP A 1 90 ? 10.023 -14.616 2.182 1.00 96.69 90 ASP A CA 1
ATOM 705 C C . ASP A 1 90 ? 11.346 -14.448 2.955 1.00 96.69 90 ASP A C 1
ATOM 707 O O . ASP A 1 90 ? 11.421 -14.806 4.130 1.00 96.69 90 ASP A O 1
ATOM 711 N N . GLU A 1 91 ? 12.379 -13.871 2.332 1.00 96.25 91 GLU A N 1
ATOM 712 C CA . GLU A 1 91 ? 13.683 -13.639 2.968 1.00 96.25 91 GLU A CA 1
ATOM 713 C C . GLU A 1 91 ? 13.667 -12.434 3.919 1.00 96.25 91 GLU A C 1
ATOM 715 O O . GLU A 1 91 ? 14.341 -12.443 4.951 1.00 96.25 91 GLU A O 1
ATOM 720 N N . LEU A 1 92 ? 12.886 -11.402 3.586 1.00 97.12 92 LEU A N 1
ATOM 721 C CA . LEU A 1 92 ? 12.774 -10.157 4.355 1.00 97.12 92 LEU A CA 1
ATOM 722 C C . LEU A 1 92 ? 11.520 -10.098 5.239 1.00 97.12 92 LEU A C 1
ATOM 724 O O . LEU A 1 92 ? 11.311 -9.104 5.942 1.00 97.12 92 LEU A O 1
ATOM 728 N N . ALA A 1 93 ? 10.689 -11.143 5.215 1.00 97.56 93 ALA A N 1
ATOM 729 C CA . ALA A 1 93 ? 9.400 -11.203 5.889 1.00 97.56 93 ALA A CA 1
ATOM 730 C C . ALA A 1 93 ? 9.471 -10.786 7.369 1.00 97.56 93 ALA A C 1
ATOM 732 O O . ALA A 1 93 ? 10.365 -11.165 8.127 1.00 97.56 93 ALA A O 1
ATOM 733 N N . GLY A 1 94 ? 8.503 -9.969 7.788 1.00 96.75 94 GLY A N 1
ATOM 734 C CA . GLY A 1 94 ? 8.446 -9.365 9.121 1.00 96.75 94 GLY A CA 1
ATOM 735 C C . GLY A 1 94 ? 9.277 -8.084 9.264 1.00 96.75 94 GLY A C 1
ATOM 736 O O . GLY A 1 94 ? 9.034 -7.315 10.203 1.00 96.75 94 GLY A O 1
ATOM 737 N N . GLY A 1 95 ? 10.200 -7.835 8.332 1.00 97.25 95 GLY A N 1
ATOM 738 C CA . GLY A 1 95 ? 11.009 -6.628 8.232 1.00 97.25 95 GLY A CA 1
ATOM 739 C C . GLY A 1 95 ? 10.258 -5.423 7.663 1.00 97.25 95 GLY A C 1
ATOM 740 O O . GLY A 1 95 ? 9.161 -5.530 7.108 1.00 97.25 95 GLY A O 1
ATOM 741 N N . VAL A 1 96 ? 10.874 -4.250 7.827 1.00 97.62 96 VAL A N 1
ATOM 742 C CA . VAL A 1 96 ? 10.397 -2.982 7.267 1.00 97.62 96 VAL A CA 1
ATOM 743 C C . VAL A 1 96 ? 11.592 -2.164 6.797 1.00 97.62 96 VAL A C 1
ATOM 745 O O . VAL A 1 96 ? 12.461 -1.845 7.613 1.00 97.62 96 VAL A O 1
ATOM 748 N N . ASP A 1 97 ? 11.583 -1.769 5.528 1.00 96.38 97 ASP A N 1
ATOM 749 C CA . ASP A 1 97 ? 12.608 -0.917 4.924 1.00 96.38 97 ASP A CA 1
ATOM 750 C C . ASP A 1 97 ? 12.059 0.452 4.529 1.00 96.38 97 ASP A C 1
ATOM 752 O O . ASP A 1 97 ? 10.851 0.687 4.472 1.00 96.38 97 ASP A O 1
ATOM 756 N N . ARG A 1 98 ? 12.985 1.371 4.251 1.00 95.88 98 ARG A N 1
ATOM 757 C CA . ARG A 1 98 ? 12.693 2.674 3.657 1.00 95.88 98 ARG A CA 1
ATOM 758 C C . ARG A 1 98 ? 13.541 2.882 2.420 1.00 95.88 98 ARG A C 1
ATOM 760 O O . ARG A 1 98 ? 14.693 2.456 2.387 1.00 95.88 98 ARG A O 1
ATOM 767 N N . PHE A 1 99 ? 13.003 3.621 1.467 1.00 94.94 99 PHE A N 1
ATOM 768 C CA . PHE A 1 99 ? 13.708 4.017 0.255 1.00 94.94 99 PHE A CA 1
ATOM 769 C C . PHE A 1 99 ? 13.427 5.494 -0.053 1.00 94.94 99 PHE A C 1
ATOM 771 O O . PHE A 1 99 ? 12.401 6.024 0.382 1.00 94.94 99 PHE A O 1
ATOM 778 N N . PRO A 1 100 ? 14.350 6.200 -0.725 1.00 94.19 100 PRO A N 1
ATOM 779 C CA . PRO A 1 100 ? 14.092 7.561 -1.180 1.00 94.19 100 PRO A CA 1
ATOM 780 C C . PRO A 1 100 ? 13.021 7.546 -2.275 1.00 94.19 100 PRO A C 1
ATOM 782 O O . PRO A 1 100 ? 13.125 6.770 -3.222 1.00 94.19 100 PRO A O 1
ATOM 785 N N . LEU A 1 101 ? 12.006 8.404 -2.153 1.00 94.12 101 LEU A N 1
ATOM 786 C CA . LEU A 1 101 ? 11.046 8.592 -3.242 1.00 94.12 101 LEU A CA 1
ATOM 787 C C . LEU A 1 101 ? 11.723 9.388 -4.367 1.00 94.12 101 LEU A C 1
ATOM 789 O O . LEU A 1 101 ? 12.343 10.410 -4.060 1.00 94.12 101 LEU A O 1
ATOM 793 N N . PRO A 1 102 ? 11.599 8.968 -5.639 1.00 91.56 102 PRO A N 1
ATOM 794 C CA . PRO A 1 102 ? 12.157 9.715 -6.770 1.00 91.56 102 PRO A CA 1
ATOM 795 C C . PRO A 1 102 ? 11.533 11.105 -6.926 1.00 91.56 102 PRO A C 1
ATOM 797 O O . PRO A 1 102 ? 12.219 12.081 -7.223 1.00 91.56 102 PRO A O 1
ATOM 800 N N . TRP A 1 103 ? 10.236 11.208 -6.621 1.00 90.62 103 TRP A N 1
ATOM 801 C CA . TRP A 1 103 ? 9.459 12.446 -6.686 1.00 90.62 103 TRP A CA 1
ATOM 802 C C . TRP A 1 103 ? 8.973 12.847 -5.286 1.00 90.62 103 TRP A C 1
ATOM 804 O O . TRP A 1 103 ? 7.800 12.655 -4.954 1.00 90.62 103 TRP A O 1
ATOM 814 N N . PRO A 1 104 ? 9.867 13.352 -4.416 1.00 87.94 104 PRO A N 1
ATOM 815 C CA . PRO A 1 104 ? 9.507 13.668 -3.046 1.00 87.94 104 PRO A CA 1
ATOM 816 C C . PRO A 1 104 ? 8.640 14.930 -2.969 1.00 87.94 104 PRO A C 1
ATOM 818 O O . PRO A 1 104 ? 8.863 15.906 -3.687 1.00 87.94 104 PRO A O 1
ATOM 821 N N . THR A 1 105 ? 7.698 14.950 -2.031 1.00 84.69 105 THR A N 1
ATOM 822 C CA . THR A 1 105 ? 7.001 16.172 -1.601 1.00 84.69 105 THR A CA 1
ATOM 823 C C . THR A 1 105 ? 7.591 16.673 -0.281 1.00 84.69 105 THR A C 1
ATOM 825 O O . THR A 1 105 ? 8.327 15.948 0.392 1.00 84.69 105 THR A O 1
ATOM 828 N N . GLU A 1 106 ? 7.272 17.909 0.125 1.00 80.44 106 GLU A N 1
ATOM 829 C CA . GLU A 1 106 ? 7.765 18.489 1.392 1.00 80.44 106 GLU A CA 1
ATOM 830 C C . GLU A 1 106 ? 7.479 17.593 2.611 1.00 80.44 106 GLU A C 1
ATOM 832 O O . GLU A 1 106 ? 8.254 17.547 3.564 1.00 80.44 106 GLU A O 1
ATOM 837 N N . ASP A 1 107 ? 6.372 16.857 2.564 1.00 78.31 107 ASP A N 1
ATOM 838 C CA . ASP A 1 107 ? 5.884 15.964 3.606 1.00 78.31 107 ASP A CA 1
ATOM 839 C C . ASP A 1 107 ? 6.182 14.475 3.349 1.00 78.31 107 ASP A C 1
ATOM 841 O O . ASP A 1 107 ? 5.983 13.658 4.252 1.00 78.31 107 ASP A O 1
ATOM 845 N N . ARG A 1 108 ? 6.663 14.101 2.153 1.00 83.75 108 ARG A N 1
ATOM 846 C CA . ARG A 1 108 ? 6.921 12.706 1.753 1.00 83.75 108 ARG A CA 1
ATOM 847 C C . ARG A 1 108 ? 8.223 12.599 0.968 1.00 83.75 108 ARG A C 1
ATOM 849 O O . ARG A 1 108 ? 8.251 12.696 -0.252 1.00 83.75 108 ARG A O 1
ATOM 856 N N . VAL A 1 109 ? 9.313 12.353 1.690 1.00 88.25 109 VAL A N 1
ATOM 857 C CA . VAL A 1 109 ? 10.661 12.181 1.112 1.00 88.25 109 VAL A CA 1
ATOM 858 C C . VAL A 1 109 ? 11.102 10.717 1.011 1.00 88.25 109 VAL A C 1
ATOM 860 O O . VAL A 1 109 ? 12.106 10.406 0.372 1.00 88.25 109 VAL A O 1
ATOM 863 N N . GLN A 1 110 ? 10.381 9.811 1.673 1.00 93.25 110 GLN A N 1
ATOM 864 C CA . GLN A 1 110 ? 10.702 8.388 1.737 1.00 93.25 110 GLN A CA 1
ATOM 865 C C . GLN A 1 110 ? 9.439 7.547 1.619 1.00 93.25 110 GLN A C 1
ATOM 867 O O . GLN A 1 110 ? 8.407 7.899 2.190 1.00 93.25 110 GLN A O 1
ATOM 872 N N . GLY A 1 111 ? 9.561 6.422 0.922 1.00 96.19 111 GLY A N 1
ATOM 873 C CA . GLY A 1 111 ? 8.582 5.350 0.943 1.00 96.19 111 GLY A CA 1
ATOM 874 C C . GLY A 1 111 ? 8.970 4.301 1.979 1.00 96.19 111 GLY A C 1
ATOM 875 O O . GLY A 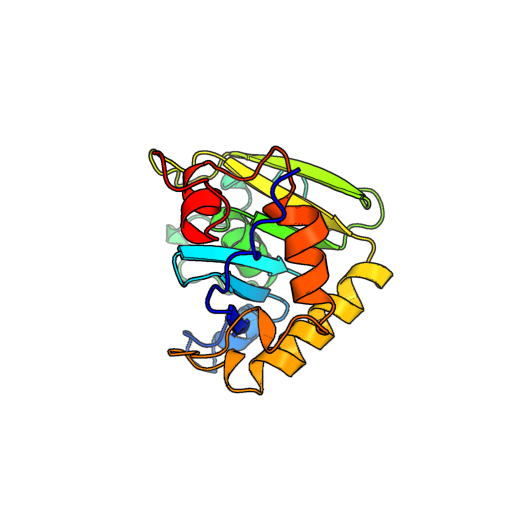1 111 ? 10.138 4.185 2.372 1.00 96.19 111 GLY A O 1
ATOM 876 N N . VAL A 1 112 ? 7.978 3.550 2.444 1.00 97.75 112 VAL A N 1
ATOM 877 C CA . VAL A 1 112 ? 8.114 2.495 3.452 1.00 97.75 112 VAL A CA 1
ATOM 878 C C . VAL A 1 112 ? 7.606 1.191 2.856 1.00 97.75 112 VAL A C 1
ATOM 880 O O . VAL A 1 112 ? 6.488 1.150 2.348 1.00 97.75 112 VAL A O 1
ATOM 883 N N . VAL A 1 113 ? 8.395 0.121 2.954 1.00 98.25 113 VAL A N 1
ATOM 884 C CA . VAL A 1 113 ? 8.002 -1.214 2.482 1.00 98.25 113 VAL A CA 1
ATOM 885 C C . VAL A 1 113 ? 7.892 -2.163 3.665 1.00 98.25 113 VAL A C 1
ATOM 887 O O . VAL A 1 113 ? 8.840 -2.308 4.436 1.00 98.25 113 VAL A O 1
ATOM 890 N N . PHE A 1 114 ? 6.738 -2.806 3.807 1.00 98.44 114 PHE A N 1
ATOM 891 C CA . PHE A 1 114 ? 6.477 -3.870 4.768 1.00 98.44 114 PHE A CA 1
ATOM 892 C C . PHE A 1 114 ? 6.552 -5.213 4.047 1.00 98.44 114 PHE A C 1
ATOM 894 O O . PHE A 1 114 ? 5.806 -5.449 3.095 1.00 98.44 114 PHE A O 1
ATOM 901 N N . TYR A 1 115 ? 7.427 -6.095 4.522 1.00 98.19 115 TYR A N 1
ATOM 902 C CA . TYR A 1 115 ? 7.603 -7.413 3.926 1.00 98.19 115 TYR A CA 1
ATOM 903 C C . TYR A 1 115 ? 6.792 -8.462 4.673 1.00 98.19 115 TYR A C 1
ATOM 905 O O . TYR A 1 115 ? 6.835 -8.547 5.905 1.00 98.19 115 TYR A O 1
ATOM 913 N N . LEU A 1 116 ? 6.085 -9.286 3.911 1.00 98.44 116 LEU A N 1
ATOM 914 C CA . LEU A 1 116 ? 5.356 -10.452 4.394 1.00 98.44 116 LE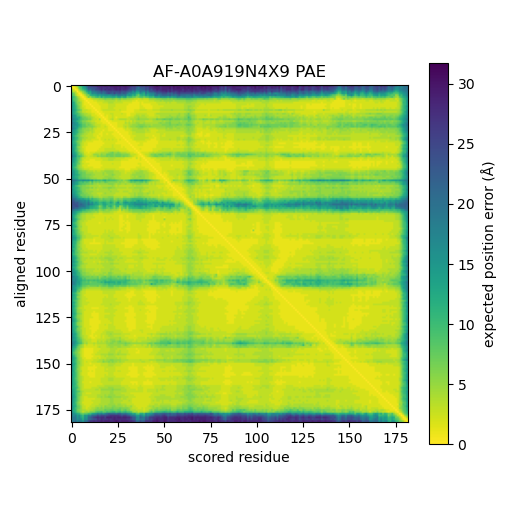U A CA 1
ATOM 915 C C . LEU A 1 116 ? 5.885 -11.714 3.726 1.00 98.44 116 LEU A C 1
ATOM 917 O O . LEU A 1 116 ? 6.470 -11.652 2.650 1.00 98.44 116 LEU A O 1
ATOM 921 N N . THR A 1 117 ? 5.638 -12.873 4.326 1.00 98.25 117 THR A N 1
ATOM 922 C CA . THR A 1 117 ? 5.749 -14.117 3.558 1.00 98.25 117 THR A CA 1
ATOM 923 C C . THR A 1 117 ? 4.659 -14.165 2.486 1.00 98.25 117 THR A C 1
ATOM 925 O O . THR A 1 117 ? 3.593 -13.558 2.640 1.00 98.25 117 THR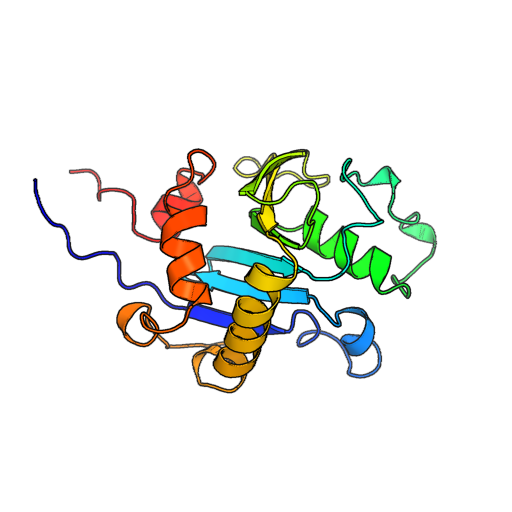 A O 1
ATOM 928 N N . ARG A 1 118 ? 4.864 -14.936 1.413 1.00 97.56 118 ARG A N 1
ATOM 929 C CA . ARG A 1 118 ? 3.812 -15.155 0.396 1.00 97.56 118 ARG A CA 1
ATOM 930 C C . ARG A 1 118 ? 2.526 -15.718 1.011 1.00 97.56 118 ARG A C 1
ATOM 932 O O . ARG A 1 118 ? 1.429 -15.338 0.607 1.00 97.56 118 ARG A O 1
ATOM 939 N N . ALA A 1 119 ? 2.660 -16.580 2.020 1.00 98.06 119 ALA A N 1
ATOM 940 C CA . ALA A 1 119 ? 1.536 -17.184 2.731 1.00 98.06 119 ALA A CA 1
ATOM 941 C C . ALA A 1 119 ? 0.732 -16.177 3.574 1.00 98.06 119 ALA A C 1
ATOM 943 O O . ALA A 1 119 ? -0.481 -16.325 3.695 1.00 98.06 119 ALA A O 1
ATOM 944 N N . GLU A 1 120 ? 1.384 -15.162 4.145 1.00 98.38 120 GLU A N 1
ATOM 945 C CA . GLU A 1 120 ? 0.712 -14.073 4.868 1.00 98.38 120 GLU A CA 1
ATOM 946 C C . GLU A 1 120 ? 0.104 -13.044 3.914 1.00 98.38 120 GLU A C 1
ATOM 948 O O . GLU A 1 120 ? -0.958 -12.503 4.200 1.00 98.38 120 GLU A O 1
ATOM 953 N N . PHE A 1 121 ? 0.760 -12.777 2.782 1.00 98.50 121 PHE A N 1
ATOM 954 C CA . PHE A 1 121 ? 0.311 -11.779 1.814 1.00 98.50 121 PHE A CA 1
ATOM 955 C C . PHE A 1 121 ? -0.922 -12.229 1.020 1.00 98.50 121 PHE A C 1
ATOM 957 O O . PHE A 1 121 ? -1.861 -11.451 0.860 1.00 98.50 121 PHE A O 1
ATOM 964 N N . ALA A 1 122 ? -0.951 -13.484 0.557 1.00 97.94 122 ALA A N 1
ATOM 965 C CA . ALA A 1 122 ? -2.042 -14.027 -0.257 1.00 97.94 122 ALA A CA 1
ATOM 966 C C . ALA A 1 122 ? -3.457 -13.783 0.320 1.00 97.94 122 ALA A C 1
ATOM 968 O O . ALA A 1 122 ? -4.291 -13.240 -0.404 1.00 97.94 122 ALA A O 1
ATOM 969 N N . PRO A 1 123 ? -3.753 -14.087 1.603 1.00 98.12 123 PRO A N 1
ATOM 970 C CA . PRO A 1 123 ? -5.078 -13.825 2.160 1.00 98.12 123 PRO A CA 1
ATOM 971 C C . PRO A 1 123 ? -5.413 -12.332 2.251 1.00 98.12 123 PRO A C 1
ATOM 973 O O . PRO A 1 123 ? -6.585 -11.988 2.152 1.00 98.12 123 PRO A O 1
ATOM 976 N N . LEU A 1 124 ? -4.426 -11.439 2.411 1.00 98.50 124 LEU A N 1
ATOM 977 C CA . LEU A 1 124 ? -4.680 -9.993 2.371 1.00 98.50 124 LEU A CA 1
ATOM 978 C C . LEU A 1 124 ? -5.050 -9.547 0.957 1.00 98.50 124 LEU A C 1
ATOM 980 O O . LEU A 1 124 ? -5.972 -8.760 0.783 1.00 98.50 124 LEU A O 1
ATOM 984 N N . LEU A 1 125 ? -4.353 -10.067 -0.054 1.00 98.12 125 LEU A N 1
ATOM 985 C CA . LEU A 1 125 ? -4.634 -9.755 -1.450 1.00 98.12 125 LEU A CA 1
ATOM 986 C C . LEU A 1 125 ? -6.034 -10.227 -1.867 1.00 98.12 125 LEU A C 1
ATOM 988 O O . LEU A 1 125 ? -6.766 -9.484 -2.520 1.00 98.12 125 LEU A O 1
ATOM 992 N N . ASP A 1 126 ? -6.419 -11.443 -1.482 1.00 98.12 126 ASP A N 1
ATOM 993 C CA . ASP A 1 126 ? -7.755 -11.976 -1.765 1.00 98.12 126 ASP A CA 1
ATOM 994 C C . ASP A 1 126 ? -8.853 -11.196 -1.030 1.00 98.12 126 ASP A C 1
ATOM 996 O O . ASP A 1 126 ? -9.914 -10.934 -1.597 1.00 98.12 126 ASP A O 1
ATOM 1000 N N . ASP A 1 127 ? -8.578 -10.750 0.196 1.00 98.44 127 ASP A N 1
ATOM 1001 C CA . ASP A 1 127 ? -9.482 -9.897 0.967 1.00 98.44 127 ASP A CA 1
ATOM 1002 C C . ASP A 1 127 ? -9.673 -8.509 0.329 1.00 98.44 127 ASP A C 1
ATOM 1004 O O . ASP A 1 127 ? -10.796 -8.015 0.238 1.00 98.44 127 ASP A O 1
ATOM 1008 N N . ILE A 1 128 ? -8.606 -7.899 -0.202 1.00 98.12 128 ILE A N 1
ATOM 1009 C CA . ILE A 1 128 ? -8.695 -6.628 -0.942 1.00 98.12 128 ILE A CA 1
ATOM 1010 C C . ILE A 1 128 ? -9.539 -6.786 -2.208 1.00 98.12 128 ILE A C 1
ATOM 1012 O O . ILE A 1 128 ? -10.387 -5.935 -2.481 1.00 98.12 128 ILE A O 1
ATOM 1016 N N . LYS A 1 129 ? -9.339 -7.873 -2.965 1.00 97.62 129 LYS A N 1
ATOM 1017 C CA . LYS A 1 129 ? -10.159 -8.182 -4.146 1.00 97.62 129 LYS A CA 1
ATOM 1018 C C . LYS A 1 129 ? -11.632 -8.280 -3.763 1.00 97.62 129 LYS A C 1
ATOM 1020 O O . LYS A 1 129 ? -12.455 -7.599 -4.366 1.00 97.62 129 LYS A O 1
ATOM 1025 N N . ALA A 1 130 ? -11.951 -9.040 -2.716 1.00 97.06 130 ALA A N 1
ATOM 1026 C CA . ALA A 1 130 ? -13.319 -9.171 -2.229 1.00 97.06 130 ALA A CA 1
ATOM 1027 C C . ALA A 1 130 ? -13.910 -7.817 -1.798 1.00 97.06 130 ALA A C 1
ATOM 1029 O O . ALA A 1 130 ? -15.031 -7.487 -2.177 1.00 97.06 130 ALA A O 1
ATOM 1030 N N . LEU A 1 131 ? -13.151 -6.990 -1.068 1.00 96.62 131 LEU A N 1
ATOM 1031 C CA . LEU A 1 131 ? -13.572 -5.636 -0.692 1.00 96.62 131 LEU A CA 1
ATOM 1032 C C . LEU A 1 131 ? -13.835 -4.745 -1.909 1.00 96.62 131 LEU A C 1
ATOM 1034 O O . LEU A 1 131 ? -14.805 -3.983 -1.904 1.00 96.62 131 LEU A O 1
ATOM 1038 N N . SER A 1 132 ? -13.010 -4.849 -2.951 1.00 96.62 132 SER A N 1
ATOM 1039 C CA . SER A 1 132 ? -13.165 -4.066 -4.182 1.00 96.62 132 SER A CA 1
ATOM 1040 C C . SER A 1 132 ? -14.444 -4.398 -4.962 1.00 96.62 132 SER A C 1
ATOM 1042 O O . SER A 1 132 ? -14.930 -3.580 -5.735 1.00 96.62 132 SER A O 1
ATOM 1044 N N . GLU A 1 133 ? -15.045 -5.564 -4.725 1.00 95.81 133 GLU A N 1
ATOM 1045 C CA . GLU A 1 133 ? -16.333 -5.949 -5.317 1.00 95.81 133 GLU A CA 1
ATOM 1046 C C . GLU A 1 133 ? -17.539 -5.407 -4.523 1.00 95.81 133 GLU A C 1
ATOM 1048 O O . GLU A 1 133 ? -18.692 -5.575 -4.927 1.00 95.81 133 GLU A O 1
ATOM 1053 N N . THR A 1 134 ? -17.296 -4.738 -3.392 1.00 95.19 134 THR A N 1
ATOM 1054 C CA . THR A 1 134 ? -18.329 -4.113 -2.551 1.00 95.19 134 THR A CA 1
ATOM 1055 C C . THR A 1 134 ? -18.415 -2.598 -2.782 1.00 95.19 134 THR A C 1
ATOM 1057 O O . THR A 1 134 ? -17.723 -2.025 -3.622 1.00 95.19 134 THR A O 1
ATOM 1060 N N . ASN A 1 135 ? -19.214 -1.896 -1.968 1.00 94.00 135 ASN A N 1
ATOM 1061 C CA . ASN A 1 135 ? -19.217 -0.429 -1.941 1.00 94.00 135 ASN A CA 1
ATOM 1062 C C . ASN A 1 135 ? -17.836 0.173 -1.616 1.00 94.00 135 ASN A C 1
ATOM 1064 O O . ASN A 1 135 ? -17.597 1.328 -1.969 1.00 94.00 135 ASN A O 1
ATOM 1068 N N . ALA A 1 136 ? -16.933 -0.593 -0.988 1.00 94.62 136 ALA A N 1
ATOM 1069 C CA . ALA A 1 136 ? -15.563 -0.164 -0.730 1.00 94.62 136 ALA A CA 1
ATOM 1070 C C . ALA A 1 136 ? -14.733 -0.037 -2.020 1.00 94.62 136 ALA A C 1
ATOM 1072 O O . ALA A 1 136 ? -13.765 0.714 -2.029 1.00 94.62 136 ALA A O 1
ATOM 1073 N N . GLY A 1 137 ? -15.117 -0.699 -3.116 1.00 93.38 137 GLY A N 1
ATOM 1074 C CA . GLY A 1 137 ? -14.474 -0.531 -4.423 1.00 93.38 137 GLY A CA 1
ATOM 1075 C C . GLY A 1 137 ? -15.004 0.616 -5.271 1.00 93.38 137 GLY A C 1
ATOM 1076 O O . GLY A 1 137 ? -14.483 0.882 -6.350 1.00 93.38 137 GLY A O 1
ATOM 1077 N N . SER A 1 138 ? -16.026 1.334 -4.801 1.00 91.00 138 SER A N 1
ATOM 1078 C CA . SER A 1 138 ? -16.525 2.511 -5.508 1.00 91.00 138 SER A CA 1
ATOM 1079 C C . SER A 1 138 ? -15.505 3.651 -5.465 1.00 91.00 138 SER A C 1
ATOM 1081 O O . SER A 1 138 ? -14.927 3.954 -4.418 1.00 91.00 138 SER A O 1
ATOM 1083 N N . VAL A 1 139 ? -15.373 4.379 -6.581 1.00 84.81 139 VAL A N 1
ATOM 1084 C CA . VAL A 1 139 ? -14.593 5.630 -6.659 1.00 84.81 139 VAL A CA 1
ATOM 1085 C C . VAL A 1 139 ? -14.991 6.593 -5.535 1.00 84.81 139 VAL A C 1
ATOM 1087 O O . VAL A 1 139 ? -14.126 7.231 -4.932 1.00 84.81 139 VAL A O 1
ATOM 1090 N N . GLN A 1 140 ? -16.290 6.648 -5.224 1.00 86.06 140 GLN A N 1
ATOM 1091 C CA . GLN A 1 140 ? -16.878 7.420 -4.130 1.00 86.06 140 GLN A CA 1
ATOM 1092 C C . GLN A 1 140 ? -17.292 6.499 -2.974 1.00 86.06 140 GLN A C 1
ATOM 1094 O O . GLN A 1 140 ? -18.427 6.576 -2.504 1.00 86.06 140 GLN A O 1
ATOM 1099 N N . SER A 1 141 ? -16.408 5.588 -2.553 1.00 90.94 141 SER A N 1
ATOM 1100 C CA . SER A 1 141 ? -16.680 4.708 -1.414 1.00 90.94 141 SER A CA 1
ATOM 1101 C C . SER A 1 141 ? -17.161 5.517 -0.210 1.00 90.94 141 SER A C 1
ATOM 1103 O O . SER A 1 141 ? -16.505 6.457 0.241 1.00 90.94 141 SER A O 1
ATOM 1105 N N . THR A 1 142 ? -18.317 5.126 0.318 1.00 93.38 142 THR A N 1
ATOM 1106 C CA . THR A 1 142 ? -18.864 5.648 1.572 1.00 93.38 142 THR A CA 1
ATOM 1107 C C . THR A 1 142 ? -18.631 4.694 2.738 1.00 93.38 142 THR A C 1
ATOM 1109 O O . THR A 1 142 ? -19.104 4.980 3.836 1.00 93.38 142 THR A O 1
ATOM 1112 N N . VAL A 1 143 ? -17.939 3.572 2.504 1.00 96.25 143 VAL A N 1
ATOM 1113 C CA . VAL A 1 143 ? -17.696 2.533 3.508 1.00 96.25 143 VAL A CA 1
ATOM 1114 C C . VAL A 1 143 ? -16.782 3.076 4.593 1.00 96.25 143 VAL A C 1
ATOM 1116 O O . VAL A 1 143 ? -15.738 3.673 4.317 1.00 96.25 143 VAL A O 1
ATOM 1119 N N . ARG A 1 144 ? -17.195 2.893 5.840 1.00 95.19 144 ARG A N 1
ATOM 1120 C CA . ARG A 1 144 ? -16.470 3.316 7.030 1.00 95.19 144 ARG A CA 1
ATOM 1121 C C . ARG A 1 144 ? -15.655 2.173 7.616 1.00 95.19 144 ARG A C 1
ATOM 1123 O O . ARG A 1 144 ? -15.993 1.007 7.461 1.00 95.19 144 ARG A O 1
ATOM 1130 N N . ARG A 1 145 ? -14.581 2.528 8.324 1.00 94.12 145 ARG A N 1
ATOM 1131 C CA . ARG A 1 145 ? -13.689 1.601 9.033 1.00 94.12 145 ARG A CA 1
ATOM 1132 C C . ARG A 1 145 ? -14.471 0.564 9.842 1.00 94.12 145 ARG A C 1
ATOM 1134 O O . ARG A 1 145 ? -14.152 -0.612 9.754 1.00 94.12 145 ARG A O 1
ATOM 1141 N N . ASP A 1 146 ? -15.448 0.989 10.641 1.00 94.94 146 ASP A N 1
ATOM 1142 C CA . ASP A 1 146 ? -16.226 0.103 11.518 1.00 94.94 146 ASP A CA 1
ATOM 1143 C C . ASP A 1 146 ? -17.063 -0.949 10.779 1.00 94.94 146 ASP A C 1
ATOM 1145 O O . ASP A 1 146 ? -17.331 -2.006 11.348 1.00 94.94 146 ASP A O 1
ATOM 1149 N N . GLU A 1 147 ? -17.413 -0.695 9.520 1.00 96.31 147 GLU A N 1
ATOM 1150 C CA . GLU A 1 147 ? -18.132 -1.635 8.657 1.00 96.31 147 GLU A CA 1
ATOM 1151 C C . GLU A 1 147 ? -17.235 -2.756 8.116 1.00 96.31 147 GLU A C 1
ATOM 1153 O O . GLU A 1 147 ? -17.760 -3.758 7.644 1.00 96.31 147 GLU A O 1
ATOM 1158 N N . VAL A 1 148 ? -15.906 -2.600 8.181 1.00 96.00 148 VAL A N 1
ATOM 1159 C CA . VAL A 1 148 ? -14.932 -3.521 7.566 1.00 96.00 148 VAL A CA 1
ATOM 1160 C C . VAL A 1 148 ? -13.838 -3.997 8.531 1.00 96.00 148 VAL A C 1
ATOM 1162 O O . VAL A 1 148 ? -12.753 -4.392 8.116 1.00 96.00 148 VAL A O 1
ATOM 1165 N N . LEU A 1 149 ? -14.080 -3.955 9.844 1.00 93.12 149 LEU A N 1
ATOM 1166 C CA . LEU A 1 149 ? -13.076 -4.354 10.848 1.00 93.12 149 LEU A CA 1
ATOM 1167 C C . LEU A 1 149 ? -12.768 -5.850 10.892 1.00 93.12 149 LEU A C 1
ATOM 1169 O O . LEU A 1 149 ? -11.752 -6.258 11.459 1.00 93.12 149 LEU A O 1
ATOM 1173 N N . ASP A 1 150 ? -13.660 -6.672 10.362 1.00 93.81 150 ASP A N 1
ATOM 1174 C CA . ASP A 1 150 ? -13.488 -8.114 10.249 1.00 93.81 150 ASP A CA 1
ATOM 1175 C C . ASP A 1 150 ? -12.592 -8.517 9.070 1.00 93.81 150 ASP A C 1
ATOM 1177 O O . ASP A 1 150 ? -12.080 -9.638 9.070 1.00 93.81 150 ASP A O 1
ATOM 1181 N N . HIS A 1 151 ? -12.322 -7.597 8.138 1.00 97.62 151 HIS A N 1
ATOM 1182 C CA . HIS A 1 151 ? -11.445 -7.816 6.993 1.00 97.62 151 HIS A CA 1
ATOM 1183 C C . HIS A 1 151 ? -9.959 -7.875 7.407 1.00 97.62 151 HIS A C 1
ATOM 1185 O O . HIS A 1 151 ? -9.428 -6.905 7.973 1.00 97.62 151 HIS A O 1
ATOM 1191 N N . PRO A 1 152 ? -9.253 -8.994 7.138 1.00 97.56 152 PRO A N 1
ATOM 1192 C CA . PRO A 1 152 ? -7.829 -9.152 7.423 1.00 97.56 152 PRO A CA 1
ATOM 1193 C C . PRO A 1 152 ? -6.938 -7.999 6.953 1.00 97.56 152 PRO A C 1
ATOM 1195 O O . PRO A 1 152 ? -6.028 -7.614 7.691 1.00 97.56 152 PRO A O 1
ATOM 1198 N N . VAL A 1 153 ? -7.190 -7.414 5.776 1.00 98.06 153 VAL A N 1
ATOM 1199 C CA . VAL A 1 153 ? -6.374 -6.303 5.264 1.00 98.06 153 VAL A CA 1
ATOM 1200 C C . VAL A 1 153 ? -6.498 -5.055 6.133 1.00 98.06 153 VAL A C 1
ATOM 1202 O O . VAL A 1 153 ? -5.497 -4.403 6.431 1.00 98.06 153 VAL A O 1
ATOM 1205 N N . ILE A 1 154 ? -7.704 -4.747 6.610 1.00 97.38 154 ILE A N 1
ATOM 1206 C CA . ILE A 1 154 ? -7.949 -3.575 7.455 1.00 97.38 154 ILE A CA 1
ATOM 1207 C C . ILE A 1 154 ? -7.264 -3.759 8.802 1.00 97.38 154 ILE A C 1
ATOM 1209 O O . ILE A 1 154 ? -6.567 -2.859 9.273 1.00 97.38 154 ILE A O 1
ATOM 1213 N N . ARG A 1 155 ? -7.362 -4.960 9.379 1.00 96.38 155 ARG A N 1
ATOM 1214 C CA . ARG A 1 155 ? -6.644 -5.303 10.610 1.00 96.38 155 ARG A CA 1
ATOM 1215 C C . ARG A 1 155 ? -5.134 -5.219 10.439 1.00 96.38 155 ARG A C 1
ATOM 1217 O O . ARG A 1 155 ? -4.467 -4.645 11.294 1.00 96.38 155 ARG A O 1
ATOM 1224 N N . PHE A 1 156 ? -4.593 -5.730 9.334 1.00 97.81 156 PHE A N 1
ATOM 1225 C CA . PHE A 1 156 ? -3.170 -5.609 9.029 1.00 97.81 156 PHE A CA 1
ATOM 1226 C C . PHE A 1 156 ? -2.735 -4.139 8.970 1.00 97.81 156 PHE A C 1
ATOM 1228 O O . PHE A 1 156 ? -1.758 -3.760 9.615 1.00 97.81 156 PHE A O 1
ATOM 1235 N N . ILE A 1 157 ? -3.468 -3.298 8.237 1.00 97.56 157 ILE A N 1
ATOM 1236 C CA . ILE A 1 157 ? -3.158 -1.869 8.109 1.00 97.56 157 ILE A CA 1
ATOM 1237 C C . ILE A 1 157 ? -3.158 -1.195 9.485 1.00 97.56 157 ILE A C 1
ATOM 1239 O O . ILE A 1 157 ? -2.214 -0.475 9.813 1.00 97.56 157 ILE A O 1
ATOM 1243 N N . GLU A 1 158 ? -4.162 -1.466 10.318 1.00 95.19 158 GLU A N 1
ATOM 1244 C CA . GLU A 1 158 ? -4.237 -0.918 11.673 1.00 95.19 158 GLU A CA 1
ATOM 1245 C C . GLU A 1 158 ? -3.093 -1.388 12.567 1.00 95.19 158 GLU A C 1
ATOM 1247 O O . GLU A 1 158 ? -2.453 -0.578 13.233 1.00 95.19 158 GLU A O 1
ATOM 1252 N N . GLU A 1 159 ? -2.816 -2.689 12.577 1.00 95.44 159 GLU A N 1
ATOM 1253 C CA . GLU A 1 159 ? -1.869 -3.300 13.505 1.00 95.44 159 GLU A CA 1
ATOM 1254 C C . GLU A 1 159 ? -0.408 -3.112 13.079 1.00 95.44 159 GLU A C 1
ATOM 1256 O O . GLU A 1 159 ? 0.476 -3.146 13.940 1.00 95.44 159 GLU A O 1
ATOM 1261 N N . ARG A 1 160 ? -0.134 -2.919 11.781 1.00 96.69 160 ARG A N 1
ATOM 1262 C CA . ARG A 1 160 ? 1.229 -2.878 11.222 1.00 96.69 160 ARG A CA 1
ATOM 1263 C C . ARG A 1 160 ? 1.610 -1.540 10.613 1.00 96.69 160 ARG A C 1
ATOM 1265 O O . ARG A 1 160 ? 2.744 -1.116 10.819 1.00 96.69 160 ARG A O 1
ATOM 1272 N N . VAL A 1 161 ? 0.716 -0.885 9.873 1.00 96.56 161 VAL A N 1
ATOM 1273 C CA . VAL A 1 161 ? 1.035 0.365 9.161 1.00 96.56 161 VAL A CA 1
ATOM 1274 C C . VAL A 1 161 ? 0.764 1.571 10.057 1.00 96.56 161 VAL A C 1
ATOM 1276 O O . VAL A 1 161 ? 1.672 2.367 10.309 1.00 96.56 161 VAL A O 1
ATOM 1279 N N . LEU A 1 162 ? -0.453 1.672 10.602 1.00 94.75 162 LEU A N 1
ATOM 1280 C CA . LEU A 1 162 ? -0.908 2.811 11.408 1.00 94.75 162 LEU A CA 1
ATOM 1281 C C . LEU A 1 162 ? -0.264 2.890 12.799 1.00 94.75 162 LEU A C 1
ATOM 1283 O O . LEU A 1 162 ? -0.208 3.954 13.410 1.00 94.75 162 LEU A O 1
ATOM 1287 N N . THR A 1 163 ? 0.253 1.779 13.308 1.00 93.56 163 THR A N 1
ATOM 1288 C CA . THR A 1 163 ? 1.034 1.734 14.554 1.00 93.56 163 THR A CA 1
ATOM 1289 C C . THR A 1 163 ? 2.537 1.854 14.305 1.00 93.56 163 THR A C 1
ATOM 1291 O O . THR A 1 163 ? 3.318 1.897 15.260 1.00 93.56 163 THR A O 1
ATOM 1294 N N . SER A 1 164 ? 2.976 1.878 13.040 1.00 94.00 164 SER A N 1
ATOM 1295 C CA . SER A 1 164 ? 4.398 1.906 12.724 1.00 94.00 164 SER A CA 1
ATOM 1296 C C . SER A 1 164 ? 5.023 3.234 13.145 1.00 94.00 164 SER A C 1
ATOM 1298 O O . SER A 1 164 ? 4.439 4.308 13.006 1.00 94.00 164 SER A O 1
ATOM 1300 N N . ARG A 1 165 ? 6.292 3.184 13.564 1.00 93.81 165 ARG A N 1
ATOM 1301 C CA . ARG A 1 165 ? 7.103 4.394 13.793 1.00 93.81 165 ARG A CA 1
ATOM 1302 C C . ARG A 1 165 ? 7.350 5.220 12.522 1.00 93.81 165 ARG A C 1
ATOM 1304 O O . ARG A 1 165 ? 7.976 6.271 12.603 1.00 93.81 165 ARG A O 1
ATOM 1311 N N . TRP A 1 166 ? 6.956 4.694 11.364 1.00 93.94 166 TRP A N 1
ATOM 1312 C CA . TRP A 1 166 ? 7.147 5.311 10.059 1.00 93.94 166 TRP A CA 1
ATOM 1313 C C . TRP A 1 166 ? 5.893 6.018 9.554 1.00 93.94 166 TRP A C 1
ATOM 1315 O O . TRP A 1 166 ? 5.962 6.674 8.520 1.00 93.94 166 TRP A O 1
ATOM 1325 N N . LEU A 1 167 ? 4.776 5.921 10.283 1.00 92.69 167 LEU A N 1
ATOM 1326 C CA . LEU A 1 167 ? 3.588 6.702 9.986 1.00 92.69 167 LEU A CA 1
ATOM 1327 C C . LEU A 1 167 ? 3.912 8.192 10.142 1.00 92.69 167 LEU A C 1
ATOM 1329 O O . LEU A 1 167 ? 4.314 8.648 11.218 1.00 92.69 167 LEU A O 1
ATOM 1333 N N . THR A 1 168 ? 3.739 8.959 9.069 1.00 90.69 168 THR A N 1
ATOM 1334 C CA . THR A 1 168 ? 3.990 10.401 9.112 1.00 90.69 168 THR A CA 1
ATOM 1335 C C . THR A 1 168 ? 2.926 11.117 9.956 1.00 90.69 168 THR A C 1
ATOM 1337 O O . THR A 1 168 ? 1.775 10.674 10.016 1.00 90.69 168 THR A O 1
ATOM 1340 N N . PRO A 1 169 ? 3.242 12.272 10.578 1.00 90.06 169 PRO A N 1
ATOM 1341 C CA . PRO A 1 169 ? 2.243 13.061 11.302 1.00 90.06 169 PRO A CA 1
ATOM 1342 C C . PRO A 1 169 ? 1.043 13.476 10.440 1.00 90.06 169 PRO A C 1
ATOM 1344 O O . PRO A 1 169 ? -0.079 13.562 10.943 1.00 90.06 169 PRO A O 1
ATOM 1347 N N . ARG A 1 170 ? 1.269 13.721 9.141 1.00 89.31 170 ARG A N 1
ATOM 1348 C CA . ARG A 1 170 ? 0.202 14.036 8.189 1.00 89.31 170 ARG A CA 1
ATOM 1349 C C . ARG A 1 170 ? -0.722 12.840 7.994 1.00 89.31 170 ARG A C 1
ATOM 1351 O O . ARG A 1 170 ? -1.931 13.000 8.122 1.00 89.31 170 ARG A O 1
ATOM 1358 N N . ASP A 1 171 ? -0.176 11.662 7.712 1.00 91.50 171 ASP A N 1
ATOM 1359 C CA . ASP A 1 171 ? -0.994 10.472 7.465 1.00 91.50 171 ASP A CA 1
ATOM 1360 C C . ASP A 1 171 ? -1.716 10.021 8.746 1.00 91.50 171 ASP A C 1
ATOM 1362 O O . ASP A 1 171 ? -2.886 9.650 8.696 1.00 91.50 171 ASP A O 1
ATOM 1366 N N . ALA A 1 172 ? -1.086 10.182 9.916 1.00 90.00 172 ALA A N 1
ATOM 1367 C CA . ALA A 1 172 ? -1.747 10.009 11.209 1.00 90.00 172 ALA A CA 1
ATOM 1368 C C . ALA A 1 172 ? -2.938 10.965 11.389 1.00 90.00 172 ALA A C 1
ATOM 1370 O O . ALA A 1 172 ? -3.984 10.558 11.896 1.00 90.00 172 ALA A O 1
ATOM 1371 N N . HIS A 1 173 ? -2.816 12.221 10.948 1.00 88.94 173 HIS A N 1
ATOM 1372 C CA . HIS A 1 173 ? -3.921 13.178 10.980 1.00 88.94 173 HIS A CA 1
ATOM 1373 C C . HIS A 1 173 ? -5.041 12.790 10.008 1.00 88.94 173 HIS A C 1
ATOM 1375 O O . HIS A 1 173 ? -6.209 12.809 10.393 1.00 88.94 173 HIS A O 1
ATOM 1381 N N . VAL A 1 174 ? -4.693 12.379 8.785 1.00 87.88 174 VAL A N 1
ATOM 1382 C CA . VAL A 1 174 ? -5.649 11.895 7.775 1.00 87.88 174 VAL A CA 1
ATOM 1383 C C . VAL A 1 174 ? -6.429 10.682 8.286 1.00 87.88 174 VAL A C 1
ATOM 1385 O O . VAL A 1 174 ? -7.651 10.642 8.144 1.00 87.88 174 VAL A O 1
ATOM 1388 N N . ALA A 1 175 ? -5.748 9.735 8.933 1.00 85.31 175 ALA A N 1
ATOM 1389 C CA . ALA A 1 175 ? -6.360 8.568 9.562 1.00 85.31 175 ALA A CA 1
ATOM 1390 C C . ALA A 1 175 ? -7.092 8.897 10.882 1.00 85.31 175 ALA A C 1
ATOM 1392 O O . ALA A 1 175 ? -7.659 8.007 11.507 1.00 85.31 175 ALA A O 1
ATOM 1393 N N . GLY A 1 176 ? -7.088 10.157 11.334 1.00 84.94 176 GLY A N 1
ATOM 1394 C CA . GLY A 1 176 ? -7.747 10.596 12.568 1.00 84.94 176 GLY A CA 1
ATOM 1395 C C . GLY A 1 176 ? -7.096 10.086 13.861 1.00 84.94 176 GLY A C 1
ATOM 1396 O O . GLY A 1 176 ? -7.741 10.064 14.906 1.00 84.94 176 GLY A O 1
ATOM 1397 N N . LEU A 1 177 ? -5.830 9.669 13.807 1.00 81.44 177 LEU A N 1
ATOM 1398 C CA . LEU A 1 177 ? -5.067 9.129 14.940 1.00 81.44 177 LEU A CA 1
ATOM 1399 C C . LEU A 1 177 ? -4.381 10.217 15.773 1.00 81.44 177 LEU A C 1
ATOM 1401 O O . LEU A 1 177 ? -4.040 9.997 16.937 1.00 81.44 177 LEU A O 1
ATOM 1405 N N . SER A 1 178 ? -4.186 11.403 15.201 1.00 70.69 178 SER A N 1
ATOM 1406 C CA . SER A 1 178 ? -3.686 12.562 15.935 1.00 70.69 178 SER A CA 1
ATOM 1407 C C . SER A 1 178 ? -4.748 13.041 16.919 1.00 70.69 178 SER A C 1
ATOM 1409 O O . SER A 1 178 ? -5.878 13.328 16.520 1.00 70.69 178 SER A O 1
ATOM 1411 N N . ALA A 1 179 ? -4.388 13.193 18.197 1.00 51.56 179 ALA A N 1
ATOM 1412 C CA . ALA A 1 179 ? -5.237 13.912 19.138 1.00 51.56 179 ALA A CA 1
ATOM 1413 C C . ALA A 1 179 ? -5.545 15.290 18.542 1.00 51.56 179 ALA A C 1
ATOM 1415 O O . ALA A 1 179 ? -4.622 16.043 18.225 1.00 51.56 179 ALA A O 1
ATOM 1416 N N . SER A 1 180 ? -6.829 15.611 18.376 1.00 41.72 180 SER A N 1
ATOM 1417 C CA . SER A 1 180 ? -7.274 16.985 18.178 1.00 41.72 180 SER A CA 1
ATOM 1418 C C . SER A 1 180 ? -6.629 17.813 19.284 1.00 41.72 180 SER A C 1
ATOM 1420 O O . SER A 1 180 ? -6.965 17.631 20.458 1.00 41.72 180 SER A O 1
ATOM 1422 N N . GLY A 1 181 ? -5.628 18.614 18.914 1.00 39.28 181 GLY A N 1
ATOM 1423 C CA . GLY A 1 181 ? -4.944 19.508 19.830 1.00 39.28 181 GLY A CA 1
ATOM 1424 C C . GLY A 1 181 ? -5.990 20.350 20.544 1.00 39.28 181 GLY A C 1
ATOM 1425 O O . GLY A 1 181 ? -6.803 21.008 19.898 1.00 39.28 181 GLY A O 1
ATOM 1426 N N . SER A 1 182 ? -5.997 20.206 21.865 1.00 32.62 182 SER A N 1
ATOM 1427 C CA . SER A 1 182 ? -6.672 21.056 22.847 1.00 32.62 182 SER A CA 1
ATOM 1428 C C . SER A 1 182 ? -6.436 22.542 22.620 1.00 32.62 182 SER A C 1
ATOM 1430 O O . SER A 1 182 ? -5.301 22.884 22.220 1.00 32.62 182 SER A O 1
#

Solvent-accessible surface area (backbone atoms only — not comparable to full-atom values): 10252 Å² total; per-residue (Å²): 133,85,84,68,79,76,54,73,33,37,34,30,20,40,60,63,24,71,89,44,60,79,91,52,22,68,42,32,68,54,35,31,37,40,30,34,49,86,73,36,57,38,35,39,39,56,84,50,54,89,71,37,86,75,69,54,69,87,78,50,79,63,77,89,78,54,80,86,86,45,40,64,54,45,50,50,51,53,50,55,74,30,54,31,33,38,32,38,28,71,91,50,40,80,40,74,52,74,36,69,30,81,80,5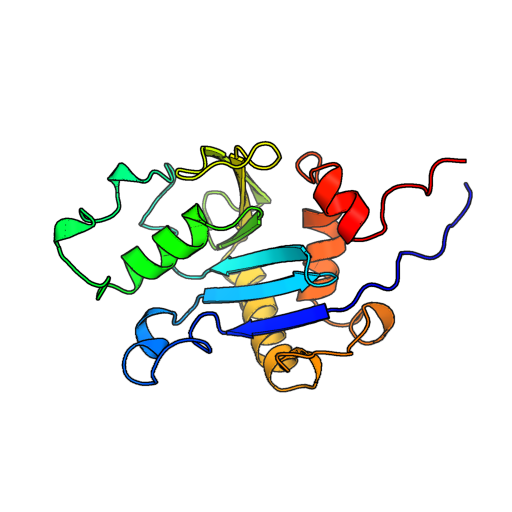2,47,102,92,42,56,52,22,35,41,40,28,26,31,57,81,64,37,49,62,32,55,54,44,42,55,57,39,31,76,43,64,24,32,37,97,80,32,79,35,38,40,80,82,43,62,86,40,64,44,53,43,45,41,53,70,55,49,70,65,33,95,78,52,46,74,65,49,34,45,50,51,47,69,49,75,79,79,126

Foldseek 3Di:
DPPDDFDWWFKAKEQPLPVDDPVCSVLSVQWIWIDTNNPAIEIEGEDQQVVDPVLDPVSAPPVVVDDDPHSNNVRSVSQLPHQHYEYEDQVQAPHKDKHARPDADPQGGIHMYHYHHPVLSVLLSVLSVVCLVDLSVDPPRPDILVNCVVRPNSVCCVVPVLPDPSQGPVNCVSSVNDPPDD

pLDDT: mean 90.21, std 12.73, range [29.25, 98.56]

Radius of gyration: 16.34 Å; Cα contacts (8 Å, |Δi|>4): 313; chains: 1; bounding box: 37×38×54 Å

Mean predicted aligned error: 5.01 Å

Secondary structure (DSSP, 8-state):
---PPPP--BEEEEEGGGGS-HHHHGGGTTEEEEEETTTEEEEEESS-TTT-SS--GGGSPPGGG-S---HHHHHHHHHHH-SEEEEE-TTTTT-EEEEEEEEEETTEEEEEEEEE-HHHHHHHHHHHHHHHTSGGGSTT---BGGGGTTSHHHHHIIIIITTSTT--HHHHHHTT-S----